Protein AF-A0A1Y3QJK4-F1 (afdb_monomer_lite)

Foldseek 3Di:
DPPQDQDDDPNDRDRPDDDDPVSVVLVVCCVVDVVSDDDPDDDCPPFQWDAWPVRDIDTAPDPVQSVVQVVQLVLVVPWDFQFDWTNDGFHIFGANYPVLVVVVVVCVVVVNCVDVDSRQWIWGFDRPDAGKIKTKHFPCCCVPGCVRVNLSVLCVLLVNPSVVSVVVVVVVVVDDQDWDWDDHNNWIWIWHDDPRMIMIMTGDD

Radius of gyration: 21.04 Å; chains: 1; bounding box: 53×36×61 Å

Secondary structure (DSSP, 8-state):
--TT----BTTB---SSPPPHHHHHHHHHHHH-GGGSPPP----TT--EEE-TT--EEE-S-HHHHHHHHHHHHHHHHS--SSEEEE-SSEEEEESSHHHHHHHHHHHHTT--SSS-TTSEEEEE-SSSSSEEEEEE-HHHHHTTSHHHHHHHHHHHHTS-HHHHHHHHHHHHHS-SS-EEEEETTEEEEEEEETTEEEEEEE--

Sequence (205 aa):
MLAGLMQGWNDRFYPKRYVTRAEAVTMVLRLRDPSLRTPFVPDLTGVCHTVSTLGEIEIFDDLEKCRIAKEIIDLARKTPVTGFVEYGNTGVSIYMDQQEFEKTKRDTKMGIFDSPHKAGFGLSVNPYQDPQILLIYTNEAAETYAKEFYLASLDYLSGGRGDDMLREIQQAESGWDGDVTFTVNGRQFTFRKVEDDRVIFYEYH

Structure (mmCIF, N/CA/C/O backbone):
data_AF-A0A1Y3QJK4-F1
#
_entry.id   AF-A0A1Y3QJK4-F1
#
loop_
_atom_site.group_PDB
_atom_site.id
_atom_site.type_symbol
_atom_site.label_atom_id
_atom_site.label_alt_id
_atom_site.label_comp_id
_atom_site.label_asym_id
_atom_site.label_entity_id
_atom_site.label_seq_id
_atom_site.pdbx_PDB_ins_code
_atom_site.Cartn_x
_atom_site.Cartn_y
_atom_site.Cartn_z
_atom_site.occupancy
_atom_site.B_iso_or_equiv
_atom_site.auth_seq_id
_atom_site.auth_comp_id
_atom_site.auth_asym_id
_atom_site.auth_atom_id
_atom_site.pdbx_PDB_model_num
ATOM 1 N N . MET A 1 1 ? 20.872 -9.722 -29.323 1.00 36.38 1 MET A N 1
ATOM 2 C CA . MET A 1 1 ? 21.953 -9.119 -28.507 1.00 36.38 1 MET A CA 1
ATOM 3 C C . MET A 1 1 ? 21.664 -7.623 -28.397 1.00 36.38 1 MET A C 1
ATOM 5 O O . MET A 1 1 ? 21.685 -6.951 -29.420 1.00 36.38 1 MET A O 1
ATOM 9 N N . LEU A 1 2 ? 21.296 -7.114 -27.215 1.00 34.16 2 LEU A N 1
ATOM 10 C CA . LEU A 1 2 ? 21.027 -5.683 -26.991 1.00 34.16 2 LEU A CA 1
ATOM 11 C C . LEU A 1 2 ? 22.349 -4.897 -27.060 1.00 34.16 2 LEU A C 1
ATOM 13 O O . LEU A 1 2 ? 23.078 -4.790 -26.078 1.00 34.16 2 LEU A O 1
ATOM 17 N N . ALA A 1 3 ? 22.692 -4.388 -28.243 1.00 41.97 3 ALA A N 1
ATOM 18 C CA . ALA A 1 3 ? 23.821 -3.482 -28.420 1.00 41.97 3 ALA A CA 1
ATOM 19 C C . ALA A 1 3 ? 23.465 -2.111 -27.813 1.00 41.97 3 ALA A C 1
ATOM 21 O O . ALA A 1 3 ? 22.511 -1.472 -28.254 1.00 41.97 3 ALA A O 1
ATOM 22 N N . GLY A 1 4 ? 24.199 -1.676 -26.784 1.00 43.25 4 GLY A N 1
ATOM 23 C CA . GLY A 1 4 ? 24.017 -0.356 -26.159 1.00 43.25 4 GLY A CA 1
ATOM 24 C C . GLY A 1 4 ? 23.958 -0.342 -24.630 1.00 43.25 4 GLY A C 1
ATOM 25 O O . GLY A 1 4 ? 23.992 0.736 -24.045 1.00 43.25 4 GLY A O 1
ATOM 26 N N . LEU A 1 5 ? 23.915 -1.500 -23.966 1.00 49.78 5 LEU A N 1
ATOM 27 C CA . LEU A 1 5 ? 24.114 -1.562 -22.517 1.00 49.78 5 LEU A CA 1
ATOM 28 C C . LEU A 1 5 ? 25.609 -1.397 -22.211 1.00 49.78 5 LEU A C 1
ATOM 30 O O . LEU A 1 5 ? 26.422 -2.250 -22.576 1.00 49.78 5 LEU A O 1
ATOM 34 N N . MET A 1 6 ? 25.981 -0.292 -21.557 1.00 55.34 6 MET A N 1
ATOM 35 C CA . MET A 1 6 ? 27.278 -0.193 -20.888 1.00 55.34 6 MET A CA 1
ATOM 36 C C . MET A 1 6 ? 27.268 -1.209 -19.748 1.00 55.34 6 MET A C 1
ATOM 38 O O . MET A 1 6 ? 26.620 -1.010 -18.727 1.00 55.34 6 MET A O 1
ATOM 42 N N . GLN A 1 7 ? 27.923 -2.342 -19.961 1.00 50.31 7 GLN A N 1
ATOM 43 C CA . GLN A 1 7 ? 28.116 -3.349 -18.931 1.00 50.31 7 GLN A CA 1
ATOM 44 C C . GLN A 1 7 ? 29.474 -3.079 -18.287 1.00 50.31 7 GLN A C 1
ATOM 46 O O . GLN A 1 7 ? 30.448 -2.891 -19.015 1.00 50.31 7 GLN A O 1
ATOM 51 N N . GLY A 1 8 ? 29.539 -3.050 -16.955 1.00 52.69 8 GLY A N 1
ATOM 52 C CA . GLY A 1 8 ? 30.807 -2.884 -16.248 1.00 52.69 8 GLY A CA 1
ATOM 53 C C . GLY A 1 8 ? 31.844 -3.911 -16.715 1.00 52.69 8 GLY A C 1
ATOM 54 O O . GLY A 1 8 ? 31.521 -5.083 -16.930 1.00 52.69 8 GLY A O 1
ATOM 55 N N . TRP A 1 9 ? 33.081 -3.462 -16.903 1.00 55.62 9 TRP A N 1
ATOM 56 C CA . TRP A 1 9 ? 34.235 -4.314 -17.184 1.00 55.62 9 TRP A CA 1
ATOM 57 C C . TRP A 1 9 ? 35.384 -3.868 -16.280 1.00 55.62 9 TRP A C 1
ATOM 59 O O . TRP A 1 9 ? 35.641 -2.671 -16.172 1.00 55.62 9 TRP A O 1
ATOM 69 N N . ASN A 1 10 ? 36.068 -4.809 -15.622 1.00 56.00 10 ASN A N 1
ATOM 70 C CA . ASN A 1 10 ? 37.145 -4.528 -14.659 1.00 56.00 10 ASN A CA 1
ATOM 71 C C . ASN A 1 10 ? 36.783 -3.413 -13.652 1.00 56.00 10 ASN A C 1
ATOM 73 O O . ASN A 1 10 ? 37.517 -2.431 -13.531 1.00 56.00 10 ASN A O 1
ATOM 77 N N . ASP A 1 11 ? 35.614 -3.520 -13.012 1.00 61.91 11 ASP A N 1
ATOM 78 C CA . ASP A 1 11 ? 35.099 -2.566 -12.011 1.00 61.91 11 ASP A CA 1
ATOM 79 C C . ASP A 1 11 ? 34.942 -1.112 -12.496 1.00 61.91 11 ASP A C 1
ATOM 81 O O . ASP A 1 11 ? 34.833 -0.177 -11.702 1.00 61.91 11 ASP A O 1
ATOM 85 N N . ARG A 1 12 ? 34.911 -0.891 -13.817 1.00 62.59 12 ARG A N 1
ATOM 86 C CA . ARG A 1 12 ? 34.725 0.429 -14.431 1.00 62.59 12 ARG A CA 1
ATOM 87 C C . ARG A 1 12 ? 33.525 0.421 -15.370 1.00 62.59 12 ARG A C 1
ATOM 89 O O . ARG A 1 12 ? 33.310 -0.518 -16.137 1.00 62.59 12 ARG A O 1
ATOM 96 N N . PHE A 1 13 ? 32.750 1.502 -15.340 1.00 64.44 13 PHE A N 1
ATOM 97 C CA . PHE A 1 13 ? 31.625 1.707 -16.250 1.00 64.44 13 PHE A CA 1
ATOM 98 C C . PHE A 1 13 ? 32.140 2.193 -17.610 1.00 64.44 13 PHE A C 1
ATOM 100 O O . PHE A 1 13 ? 32.270 3.391 -17.855 1.00 64.44 13 PHE A O 1
ATOM 107 N N . TYR A 1 14 ? 32.501 1.250 -18.481 1.00 66.75 14 TYR A N 1
ATOM 108 C CA . TYR A 1 14 ? 32.958 1.540 -19.835 1.00 66.75 14 TYR A CA 1
ATOM 109 C C . TYR A 1 14 ? 32.458 0.479 -20.828 1.00 66.75 14 TYR A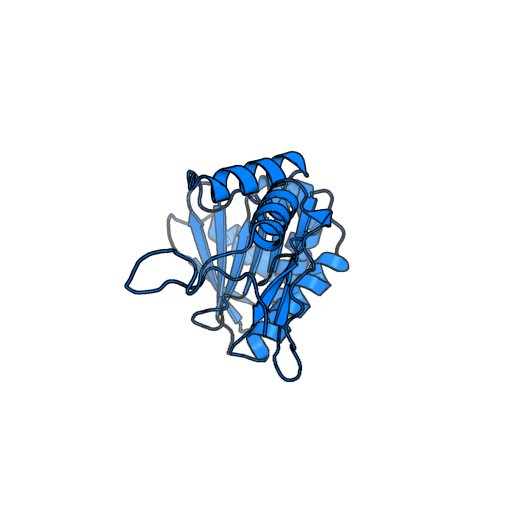 C 1
ATOM 111 O O . TYR A 1 14 ? 32.228 -0.670 -20.451 1.00 66.75 14 TYR A O 1
ATOM 119 N N . PRO A 1 15 ? 32.260 0.831 -22.108 1.00 64.25 15 PRO A N 1
ATOM 120 C CA . PRO A 1 15 ? 31.766 -0.112 -23.102 1.00 64.25 15 PRO A CA 1
ATOM 121 C C . PRO A 1 15 ? 32.826 -1.174 -23.439 1.00 64.25 15 PRO A C 1
ATOM 123 O O . PRO A 1 15 ? 33.967 -0.848 -23.756 1.00 64.25 15 PRO A O 1
ATOM 126 N N . LYS A 1 16 ? 32.430 -2.456 -23.462 1.00 67.94 16 LYS A N 1
ATOM 127 C CA . LYS A 1 16 ? 33.311 -3.604 -23.784 1.00 67.94 16 LYS A CA 1
ATOM 128 C C . LYS A 1 16 ? 34.006 -3.519 -25.156 1.00 67.94 16 LYS A C 1
ATOM 130 O O . LYS A 1 16 ? 34.958 -4.250 -25.404 1.00 67.94 16 LYS A O 1
ATOM 135 N N . ARG A 1 17 ? 33.527 -2.655 -26.055 1.00 77.81 17 ARG A N 1
ATOM 136 C CA . ARG A 1 17 ? 34.134 -2.351 -27.358 1.00 77.81 17 ARG A CA 1
ATOM 137 C C . ARG A 1 17 ? 34.032 -0.862 -27.660 1.00 77.81 17 ARG A C 1
ATOM 139 O O . ARG A 1 17 ? 33.196 -0.169 -27.081 1.00 77.81 17 ARG A O 1
ATOM 146 N N . TYR A 1 18 ? 34.817 -0.395 -28.629 1.00 80.31 18 TYR A N 1
ATOM 147 C CA . TYR A 1 18 ? 34.638 0.944 -29.182 1.00 80.31 18 TYR A CA 1
ATOM 148 C C . TYR A 1 18 ? 33.194 1.144 -29.663 1.00 80.31 18 TYR A C 1
ATOM 150 O O . TYR A 1 18 ? 32.611 0.294 -30.347 1.00 80.31 18 TYR A O 1
ATOM 158 N N . VAL A 1 19 ? 32.627 2.279 -29.265 1.00 79.12 19 VAL A N 1
ATOM 159 C CA . VAL A 1 19 ? 31.287 2.723 -29.647 1.00 79.12 19 VAL A CA 1
ATOM 160 C C . VAL A 1 19 ? 31.414 3.519 -30.940 1.00 79.12 19 VAL A C 1
ATOM 162 O O . VAL A 1 19 ? 32.264 4.404 -31.056 1.00 79.12 19 VAL A O 1
ATOM 165 N N . THR A 1 20 ? 30.592 3.204 -31.934 1.00 84.94 20 THR A N 1
ATOM 166 C CA . THR A 1 20 ? 30.559 3.965 -33.188 1.00 84.94 20 THR A CA 1
ATOM 167 C C . THR A 1 20 ? 29.939 5.349 -32.968 1.00 84.94 20 THR A C 1
ATOM 169 O O . THR A 1 20 ? 29.170 5.563 -32.030 1.00 84.94 20 THR A O 1
ATOM 172 N N . ARG A 1 21 ? 30.209 6.306 -33.868 1.00 83.56 21 ARG A N 1
ATOM 173 C CA . ARG A 1 21 ? 29.572 7.637 -33.817 1.00 83.56 21 ARG A CA 1
ATOM 174 C C . ARG A 1 21 ? 28.041 7.542 -33.800 1.00 83.56 21 ARG A C 1
ATOM 176 O O . ARG A 1 21 ? 27.402 8.270 -33.052 1.00 83.56 21 ARG A O 1
ATOM 183 N N . ALA A 1 22 ? 27.465 6.626 -34.582 1.00 82.81 22 ALA A N 1
ATOM 184 C CA . ALA A 1 22 ? 26.020 6.411 -34.637 1.00 82.81 22 ALA A CA 1
ATOM 185 C C . ALA A 1 22 ? 25.457 5.883 -33.307 1.00 82.81 22 ALA A C 1
ATOM 187 O O . ALA A 1 22 ? 24.431 6.371 -32.834 1.00 82.81 22 ALA A O 1
ATOM 188 N N . GLU A 1 23 ? 26.146 4.935 -32.666 1.00 79.25 23 GLU A N 1
ATOM 189 C CA . GLU A 1 23 ? 25.753 4.413 -31.352 1.00 79.25 23 GLU A CA 1
ATOM 190 C C . GLU A 1 23 ? 25.850 5.494 -30.267 1.00 79.25 23 GLU A C 1
ATOM 192 O O . GLU A 1 23 ? 24.910 5.661 -29.493 1.00 79.25 23 GLU A O 1
ATOM 197 N N . ALA A 1 24 ? 26.924 6.291 -30.257 1.00 81.19 24 ALA A N 1
ATOM 198 C CA . ALA A 1 24 ? 27.091 7.392 -29.308 1.00 81.19 24 ALA A CA 1
ATOM 199 C C . ALA A 1 24 ? 26.003 8.469 -29.473 1.00 81.19 24 ALA A C 1
ATOM 201 O O . ALA A 1 24 ? 25.386 8.876 -28.489 1.00 81.19 24 ALA A O 1
ATOM 202 N N . VAL A 1 25 ? 25.711 8.886 -30.713 1.00 84.06 25 VAL A N 1
ATOM 203 C CA . VAL A 1 25 ? 24.616 9.827 -31.009 1.00 84.06 25 VAL A CA 1
ATOM 204 C C . VAL A 1 25 ? 23.274 9.249 -30.566 1.00 84.06 25 VAL A C 1
ATOM 206 O O . VAL A 1 25 ? 22.498 9.950 -29.927 1.00 84.06 25 VAL A O 1
ATOM 209 N N . THR A 1 26 ? 23.018 7.964 -30.821 1.00 80.81 26 THR A N 1
ATOM 210 C CA . THR A 1 26 ? 21.786 7.292 -30.376 1.00 80.81 26 THR A CA 1
ATOM 211 C C . THR A 1 26 ? 21.659 7.290 -28.851 1.00 80.81 26 THR A C 1
ATOM 213 O O . THR A 1 26 ? 20.574 7.546 -28.330 1.00 80.81 26 THR A O 1
ATOM 216 N N . MET A 1 27 ? 22.752 7.056 -28.116 1.00 77.81 27 MET A N 1
ATOM 217 C CA . MET A 1 27 ? 22.757 7.128 -26.649 1.00 77.81 27 MET A CA 1
ATOM 218 C C . MET A 1 27 ? 22.469 8.550 -26.150 1.00 77.81 27 MET A C 1
ATOM 220 O O . MET A 1 27 ? 21.621 8.717 -25.278 1.00 77.81 27 MET A O 1
ATOM 224 N N . VAL A 1 28 ? 23.094 9.578 -26.736 1.00 82.00 28 VAL A N 1
ATOM 225 C CA . VAL A 1 28 ? 22.835 10.991 -26.391 1.00 82.00 28 VAL A CA 1
ATOM 226 C C . VAL A 1 28 ? 21.389 11.385 -26.696 1.00 82.00 28 VAL A C 1
ATOM 228 O O . VAL A 1 28 ? 20.737 12.020 -25.869 1.00 82.00 28 VAL A O 1
ATOM 231 N N . LEU A 1 29 ? 20.864 10.978 -27.854 1.00 81.62 29 LEU A N 1
ATOM 232 C CA . LEU A 1 29 ? 19.477 11.234 -28.236 1.00 81.62 29 LEU A CA 1
ATOM 233 C C . LEU A 1 29 ? 18.501 10.567 -27.265 1.00 81.62 29 LEU A C 1
ATOM 235 O O . LEU A 1 29 ? 17.577 11.230 -26.814 1.00 81.62 29 LEU A O 1
ATOM 239 N N . ARG A 1 30 ? 18.744 9.312 -26.868 1.00 78.50 30 ARG A N 1
ATOM 240 C CA . ARG A 1 30 ? 17.937 8.608 -25.854 1.00 78.50 30 ARG A CA 1
ATOM 241 C C . ARG A 1 30 ? 18.049 9.228 -24.462 1.00 78.50 30 ARG A C 1
ATOM 243 O O . ARG A 1 30 ? 17.085 9.197 -23.702 1.00 78.50 30 ARG A O 1
ATOM 250 N N . LEU A 1 31 ? 19.205 9.780 -24.093 1.00 77.00 31 LEU A N 1
ATOM 251 C CA . LEU A 1 31 ? 19.361 10.498 -22.826 1.00 77.00 31 LEU A CA 1
ATOM 252 C C . LEU A 1 31 ? 18.547 11.796 -22.824 1.00 77.00 31 LEU A C 1
ATOM 254 O O . LEU A 1 31 ? 17.837 12.049 -21.854 1.00 77.00 31 LEU A O 1
ATOM 258 N N . ARG A 1 32 ? 18.608 12.564 -23.918 1.00 81.06 32 ARG A N 1
ATOM 259 C CA . ARG A 1 32 ? 17.905 13.845 -24.078 1.00 81.06 32 ARG A CA 1
ATOM 260 C C . ARG A 1 32 ? 16.397 13.686 -24.265 1.00 81.06 32 ARG A C 1
ATOM 262 O O . ARG A 1 32 ? 15.641 14.500 -23.753 1.00 81.06 32 ARG A O 1
ATOM 269 N N . ASP A 1 33 ? 15.981 12.676 -25.019 1.00 79.25 33 ASP A N 1
ATOM 270 C CA . ASP A 1 33 ? 14.593 12.438 -25.396 1.00 79.25 33 ASP A CA 1
ATOM 271 C C . ASP A 1 33 ? 14.148 11.042 -24.925 1.00 79.25 33 ASP A C 1
ATOM 273 O O . ASP A 1 33 ? 14.474 10.028 -25.557 1.00 79.25 33 ASP A O 1
ATOM 277 N N . PRO A 1 34 ? 13.408 10.969 -23.803 1.00 74.56 34 PRO A N 1
ATOM 278 C CA . PRO A 1 34 ? 12.880 9.715 -23.284 1.00 74.56 34 PRO A CA 1
ATOM 279 C C . PRO A 1 34 ? 11.982 8.958 -24.268 1.00 74.56 34 PRO A C 1
ATOM 281 O O . PRO A 1 34 ? 11.931 7.734 -24.184 1.00 74.56 34 PRO A O 1
ATOM 284 N N . SER A 1 35 ? 11.328 9.638 -25.221 1.00 78.31 35 SER A N 1
ATOM 285 C CA . SER A 1 35 ? 10.436 8.990 -26.198 1.00 78.31 35 SER A CA 1
ATOM 286 C C . SER A 1 35 ? 11.185 8.096 -27.197 1.00 78.31 35 SER A C 1
ATOM 288 O O . SER A 1 35 ? 10.613 7.162 -27.753 1.00 78.31 35 SER A O 1
ATOM 290 N N . LEU A 1 36 ? 12.491 8.329 -27.381 1.00 78.19 36 LEU A N 1
ATOM 291 C CA . LEU A 1 36 ? 13.362 7.529 -28.250 1.00 78.19 36 LEU A CA 1
ATOM 292 C C . LEU A 1 36 ? 13.909 6.267 -27.562 1.00 78.19 36 LEU A C 1
ATOM 294 O O . LEU A 1 36 ? 14.646 5.479 -28.174 1.00 78.19 36 LEU A O 1
ATOM 298 N N . ARG A 1 37 ? 13.604 6.075 -26.275 1.00 78.12 37 ARG 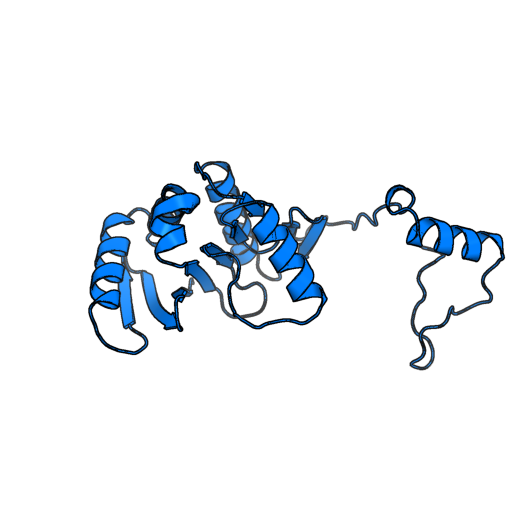A N 1
ATOM 299 C CA . ARG A 1 37 ? 13.951 4.860 -25.537 1.00 78.12 37 ARG A CA 1
ATOM 300 C C . ARG A 1 37 ? 12.915 3.800 -25.889 1.00 78.12 37 ARG A C 1
ATOM 302 O O . ARG A 1 37 ? 11.766 3.901 -25.485 1.00 78.12 37 ARG A O 1
ATOM 309 N N . THR A 1 38 ? 13.315 2.769 -26.629 1.00 68.94 38 THR A N 1
ATOM 310 C CA . THR A 1 38 ? 12.488 1.563 -26.739 1.00 68.94 38 THR A CA 1
ATOM 311 C C . THR A 1 38 ? 12.424 0.934 -25.346 1.00 68.94 38 THR A C 1
ATOM 313 O O . THR A 1 38 ? 13.491 0.591 -24.823 1.00 68.94 38 THR A O 1
ATOM 316 N N . PRO A 1 39 ? 11.240 0.807 -24.723 1.00 68.12 39 PRO A N 1
ATOM 317 C CA . PRO A 1 39 ? 11.127 0.159 -23.426 1.00 68.12 39 PRO A CA 1
ATOM 318 C C . PRO A 1 39 ? 11.656 -1.267 -23.549 1.00 68.12 39 PRO A C 1
ATOM 320 O O . PRO A 1 39 ? 11.316 -1.983 -24.494 1.00 68.12 39 PRO A O 1
ATOM 323 N N . PHE A 1 40 ? 12.516 -1.679 -22.623 1.00 71.38 40 PHE A N 1
ATOM 324 C CA . PHE A 1 40 ? 12.798 -3.097 -22.476 1.00 71.38 40 PHE A CA 1
ATOM 325 C C . PHE A 1 40 ? 11.524 -3.752 -21.942 1.00 71.38 40 PHE A C 1
ATOM 327 O O . PHE A 1 40 ? 11.057 -3.385 -20.869 1.00 71.38 40 PHE A O 1
ATOM 334 N N . VAL A 1 41 ? 10.955 -4.679 -22.709 1.00 76.69 41 VAL A N 1
ATOM 335 C CA . VAL A 1 41 ? 9.807 -5.481 -22.282 1.00 76.69 41 VAL A CA 1
ATOM 336 C C . VAL A 1 41 ? 10.359 -6.854 -21.906 1.00 76.69 41 VAL A C 1
ATOM 338 O O . VAL A 1 41 ? 10.685 -7.626 -22.813 1.00 76.69 41 VAL A O 1
ATOM 341 N N . PRO A 1 42 ? 10.575 -7.143 -20.611 1.00 81.25 42 PRO A N 1
ATOM 342 C CA . PRO A 1 42 ? 10.989 -8.475 -20.197 1.00 81.25 42 PRO A CA 1
ATOM 343 C C . PRO A 1 42 ? 9.909 -9.500 -20.555 1.00 81.25 42 PRO A C 1
ATOM 345 O O . PRO A 1 42 ? 8.718 -9.191 -20.551 1.00 81.25 42 PRO A O 1
ATOM 348 N N . ASP A 1 43 ? 10.327 -10.731 -20.839 1.00 85.56 43 ASP A N 1
ATOM 349 C CA . ASP A 1 43 ? 9.404 -11.861 -20.849 1.00 85.56 43 ASP A CA 1
ATOM 350 C C . ASP A 1 43 ? 9.068 -12.216 -19.397 1.00 85.56 43 ASP A C 1
ATOM 352 O O . ASP A 1 43 ? 9.945 -12.614 -18.631 1.00 85.56 43 ASP A O 1
ATOM 356 N N . LEU A 1 44 ? 7.809 -12.008 -19.017 1.00 87.88 44 LEU A N 1
ATOM 357 C CA . LEU A 1 44 ? 7.291 -12.264 -17.670 1.00 87.88 44 LEU A CA 1
ATOM 358 C C . LEU A 1 44 ? 6.439 -13.540 -17.619 1.00 87.88 44 LEU A C 1
ATOM 360 O O . LEU A 1 44 ? 5.665 -13.751 -16.682 1.00 87.88 44 LEU A O 1
ATOM 364 N N . THR A 1 45 ? 6.545 -14.394 -18.637 1.00 88.38 45 THR A N 1
ATOM 365 C CA . THR A 1 45 ? 5.822 -15.663 -18.682 1.00 88.38 45 THR A CA 1
ATOM 366 C C . THR A 1 45 ? 6.259 -16.561 -17.524 1.00 88.38 45 THR A C 1
ATOM 368 O O . THR A 1 45 ? 7.442 -16.831 -17.340 1.00 88.38 45 THR A O 1
ATOM 371 N N . GLY A 1 46 ? 5.293 -17.048 -16.743 1.00 86.12 46 GLY A N 1
ATOM 372 C CA . GLY A 1 46 ? 5.546 -17.979 -15.638 1.00 86.12 46 GLY A CA 1
ATOM 373 C C . GLY A 1 46 ? 6.029 -17.339 -14.333 1.00 86.12 46 GLY A C 1
ATOM 374 O O . GLY A 1 46 ? 6.254 -18.073 -13.375 1.00 86.12 46 GLY A O 1
ATOM 375 N N . VAL A 1 47 ? 6.145 -16.008 -14.260 1.00 90.75 47 VAL A N 1
ATOM 376 C CA . VAL A 1 47 ? 6.467 -15.292 -13.015 1.00 90.75 47 VAL A CA 1
ATOM 377 C C . VAL A 1 47 ? 5.300 -14.428 -12.549 1.00 90.75 47 VAL A C 1
ATOM 379 O O . VAL A 1 47 ? 4.630 -13.762 -13.346 1.00 90.75 47 VAL A O 1
ATOM 382 N N . CYS A 1 48 ? 5.051 -14.420 -11.238 1.00 92.75 48 CYS A N 1
ATOM 383 C CA . CYS A 1 48 ? 4.055 -13.529 -10.663 1.00 92.75 48 CYS A CA 1
ATOM 384 C C . CYS A 1 48 ? 4.671 -12.152 -10.432 1.00 92.75 48 CYS A C 1
ATOM 386 O O . CYS A 1 48 ? 5.702 -12.023 -9.775 1.00 92.75 48 CYS A O 1
ATOM 388 N N . HIS A 1 49 ? 4.043 -11.134 -11.009 1.00 93.62 49 HIS A N 1
ATOM 389 C CA . HIS A 1 49 ? 4.545 -9.772 -10.977 1.00 93.62 49 HIS A CA 1
ATOM 390 C C . HIS A 1 49 ? 3.414 -8.749 -10.877 1.00 93.62 49 HIS A C 1
ATOM 392 O O . HIS A 1 49 ? 2.245 -9.043 -11.175 1.00 93.62 49 HIS A O 1
ATOM 398 N N . THR A 1 50 ? 3.802 -7.536 -10.510 1.00 94.06 50 THR A N 1
ATOM 399 C CA . THR A 1 50 ? 3.007 -6.306 -10.580 1.00 94.06 50 THR A CA 1
ATOM 400 C C . THR A 1 50 ? 3.795 -5.243 -11.345 1.00 94.06 50 THR A C 1
ATOM 402 O O . THR A 1 50 ? 4.999 -5.387 -11.580 1.00 94.06 50 THR A O 1
ATOM 405 N N . VAL A 1 51 ? 3.096 -4.198 -11.791 1.00 90.88 51 VAL A N 1
ATOM 406 C CA . VAL A 1 51 ? 3.696 -3.070 -12.507 1.00 90.88 51 VAL A CA 1
ATOM 407 C C . VAL A 1 51 ? 3.194 -1.775 -11.884 1.00 90.88 51 VAL A C 1
ATOM 409 O O . VAL A 1 51 ? 1.977 -1.565 -11.846 1.00 90.88 51 VAL A O 1
ATOM 412 N N . SER A 1 52 ? 4.104 -0.921 -11.410 1.00 90.31 52 SER A N 1
ATOM 413 C CA . SER A 1 52 ? 3.731 0.379 -10.845 1.00 90.31 52 SER A CA 1
ATOM 414 C C . SER A 1 52 ? 3.247 1.359 -11.913 1.00 90.31 52 SER A C 1
ATOM 416 O O . SER A 1 52 ? 3.442 1.187 -13.121 1.00 90.31 52 SER A O 1
ATOM 418 N N . THR A 1 53 ? 2.687 2.475 -11.456 1.00 83.44 53 THR A N 1
ATOM 4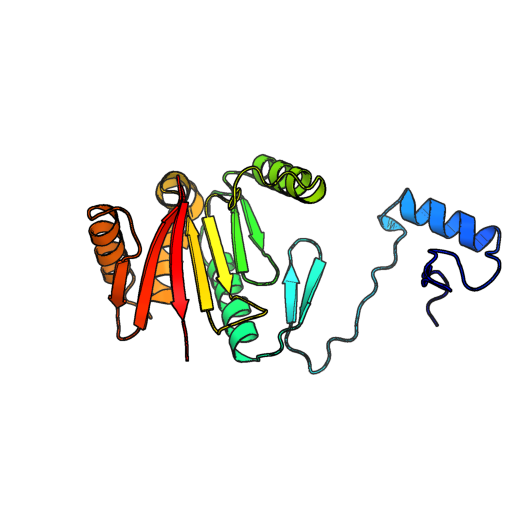19 C CA . THR A 1 53 ? 2.316 3.628 -12.292 1.00 83.44 53 THR A CA 1
ATOM 420 C C . THR A 1 53 ? 3.525 4.206 -13.041 1.00 83.44 53 THR A C 1
ATOM 422 O O . THR A 1 53 ? 3.377 4.815 -14.101 1.00 83.44 53 THR A O 1
ATOM 425 N N . LEU A 1 54 ? 4.736 3.997 -12.514 1.00 82.56 54 LEU A N 1
ATOM 426 C CA . LEU A 1 54 ? 5.991 4.434 -13.127 1.00 82.56 54 LEU A CA 1
ATOM 427 C C . LEU A 1 54 ? 6.562 3.418 -14.131 1.00 82.56 54 LEU A C 1
ATOM 429 O O . LEU A 1 54 ? 7.584 3.698 -14.759 1.00 82.56 54 LEU A O 1
ATOM 433 N N . GLY A 1 55 ? 5.902 2.269 -14.312 1.00 84.31 55 GLY A N 1
ATOM 434 C CA . GLY A 1 55 ? 6.356 1.191 -15.189 1.00 84.31 55 GLY A CA 1
ATOM 435 C C . GLY A 1 55 ? 7.481 0.346 -14.591 1.00 84.31 55 GLY A C 1
ATOM 436 O O . GLY A 1 55 ? 8.175 -0.354 -15.329 1.00 84.31 55 GLY A O 1
ATOM 437 N N . GLU A 1 56 ? 7.691 0.425 -13.277 1.00 86.94 56 GLU A N 1
ATOM 438 C CA . GLU A 1 56 ? 8.604 -0.466 -12.564 1.00 86.94 56 GLU A CA 1
ATOM 439 C C . GLU A 1 56 ? 7.942 -1.837 -12.431 1.00 86.94 56 GLU A C 1
ATOM 441 O O . GLU A 1 56 ? 6.721 -1.929 -12.353 1.00 86.94 56 GLU A O 1
ATOM 446 N N . ILE A 1 57 ? 8.739 -2.901 -12.461 1.00 90.38 57 ILE A N 1
ATOM 447 C CA . ILE A 1 57 ? 8.243 -4.278 -12.419 1.00 90.38 57 ILE A CA 1
ATOM 448 C C . ILE A 1 57 ? 8.790 -4.923 -11.155 1.00 90.38 57 ILE A C 1
ATOM 450 O O . ILE A 1 57 ? 10.006 -4.939 -10.960 1.00 90.38 57 ILE A O 1
ATOM 454 N N . GLU A 1 58 ? 7.899 -5.483 -10.345 1.00 92.88 58 GLU A N 1
ATOM 455 C CA . GLU A 1 58 ? 8.250 -6.285 -9.174 1.00 92.88 58 GLU A CA 1
ATOM 456 C C . GLU A 1 58 ? 7.947 -7.745 -9.451 1.00 92.88 58 GLU A C 1
ATOM 458 O O . GLU A 1 58 ? 6.844 -8.078 -9.884 1.00 92.88 58 GLU A O 1
ATOM 463 N N . ILE A 1 59 ? 8.929 -8.610 -9.214 1.00 92.31 59 ILE A N 1
ATOM 464 C CA . ILE A 1 59 ? 8.794 -10.054 -9.385 1.00 92.31 59 ILE A CA 1
ATOM 465 C C . ILE A 1 59 ? 8.801 -10.669 -7.993 1.00 92.31 59 ILE A C 1
ATOM 467 O O . ILE A 1 59 ? 9.785 -10.542 -7.270 1.00 92.31 59 ILE A O 1
ATOM 471 N N . PHE A 1 60 ? 7.719 -11.352 -7.640 1.00 92.31 60 PHE A N 1
ATOM 472 C CA . PHE A 1 60 ? 7.565 -11.953 -6.322 1.00 92.31 60 PHE A CA 1
ATOM 473 C C . PHE A 1 60 ? 8.161 -13.360 -6.294 1.00 92.31 60 PHE A C 1
ATOM 475 O O . PHE A 1 60 ? 7.999 -14.140 -7.237 1.00 92.31 60 PHE A O 1
ATOM 482 N N . ASP A 1 61 ? 8.821 -13.682 -5.185 1.00 90.56 61 ASP A N 1
ATOM 483 C CA . ASP A 1 61 ? 9.292 -15.029 -4.860 1.00 90.56 61 ASP A CA 1
ATOM 484 C C . ASP A 1 61 ? 8.156 -15.951 -4.383 1.00 90.56 61 ASP A C 1
ATOM 486 O O . ASP A 1 61 ? 8.242 -17.170 -4.525 1.00 90.56 61 ASP A O 1
ATOM 490 N N . ASP A 1 62 ? 7.078 -15.354 -3.875 1.00 91.69 62 ASP A N 1
ATOM 491 C CA . ASP A 1 62 ? 5.907 -16.020 -3.323 1.00 91.69 62 ASP A CA 1
ATOM 492 C C . ASP A 1 62 ? 4.627 -15.639 -4.096 1.00 91.69 62 ASP A C 1
ATOM 494 O O . ASP A 1 62 ? 4.315 -14.461 -4.321 1.00 91.69 62 ASP A O 1
ATOM 498 N N . LEU A 1 63 ? 3.856 -16.653 -4.504 1.00 92.12 63 LEU A N 1
ATOM 499 C CA . LEU A 1 63 ? 2.581 -16.466 -5.202 1.00 92.12 63 LEU A CA 1
ATOM 500 C C . LEU A 1 63 ? 1.531 -15.770 -4.330 1.00 92.12 63 LEU A C 1
ATOM 502 O O . LEU A 1 63 ? 0.724 -15.002 -4.855 1.00 92.12 63 LEU A O 1
ATOM 506 N N . GLU A 1 64 ? 1.552 -16.015 -3.025 1.00 93.38 64 GLU A N 1
ATOM 507 C CA . GLU A 1 64 ? 0.632 -15.435 -2.056 1.00 93.38 64 GLU A CA 1
ATOM 508 C C . GLU A 1 64 ? 0.912 -13.945 -1.850 1.00 93.38 64 GLU A C 1
ATOM 510 O O . GLU A 1 64 ? -0.013 -13.136 -1.944 1.00 93.38 64 GLU A O 1
ATOM 515 N N . LYS A 1 65 ? 2.190 -13.549 -1.716 1.00 94.44 65 LYS A N 1
ATOM 516 C CA . LYS A 1 65 ? 2.586 -12.125 -1.692 1.00 94.44 65 LYS A CA 1
ATOM 517 C C . LYS A 1 65 ? 2.074 -11.395 -2.932 1.00 94.44 65 LYS A C 1
ATOM 519 O O . LYS A 1 65 ? 1.479 -10.323 -2.836 1.00 94.44 65 LYS A O 1
ATOM 524 N N . CYS A 1 66 ? 2.265 -11.999 -4.104 1.00 95.06 66 CYS A N 1
ATOM 525 C CA . CYS A 1 66 ? 1.810 -11.432 -5.369 1.00 95.06 66 CYS A CA 1
ATOM 526 C C . CYS A 1 66 ? 0.279 -11.331 -5.455 1.00 95.06 66 CYS A C 1
ATOM 528 O O . CYS A 1 66 ? -0.250 -10.331 -5.951 1.00 95.06 66 CYS A O 1
ATOM 530 N N . ARG A 1 67 ? -0.443 -12.357 -4.980 1.00 95.50 67 ARG A N 1
ATOM 531 C CA . ARG A 1 67 ? -1.911 -12.357 -4.904 1.00 95.50 67 ARG A CA 1
ATOM 532 C C . ARG A 1 67 ? -2.397 -11.202 -4.029 1.00 95.50 67 ARG A C 1
ATOM 534 O O . ARG A 1 67 ? -3.205 -10.403 -4.492 1.00 95.50 67 ARG A O 1
ATOM 541 N N . ILE A 1 68 ? -1.842 -11.069 -2.827 1.00 96.56 68 ILE A N 1
ATOM 542 C CA . ILE A 1 68 ? -2.173 -10.003 -1.873 1.00 96.56 68 ILE A CA 1
ATOM 543 C C . ILE A 1 68 ? -1.856 -8.619 -2.453 1.00 96.56 68 ILE A C 1
ATOM 545 O O . ILE A 1 68 ? -2.697 -7.725 -2.380 1.00 96.56 68 ILE A O 1
ATOM 549 N N . ALA A 1 69 ? -0.692 -8.434 -3.088 1.00 96.56 69 ALA A N 1
ATOM 550 C CA . ALA A 1 69 ? -0.339 -7.167 -3.738 1.00 96.56 69 ALA A 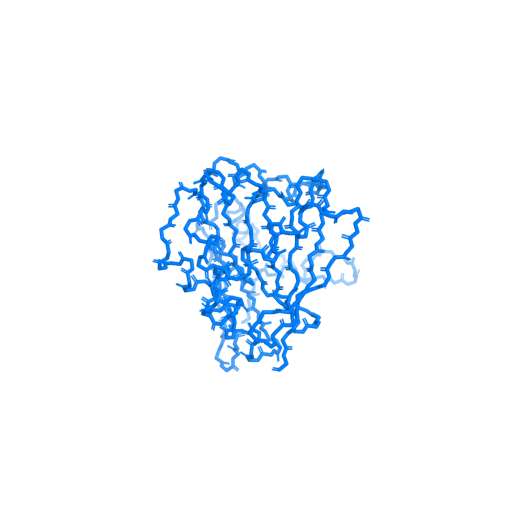CA 1
ATOM 551 C C . ALA A 1 69 ? -1.376 -6.762 -4.799 1.00 96.56 69 ALA A C 1
ATOM 553 O O . ALA A 1 69 ? -1.816 -5.612 -4.849 1.00 96.56 69 ALA A O 1
ATOM 554 N N . LYS A 1 70 ? -1.808 -7.720 -5.631 1.00 96.12 70 LYS A N 1
ATOM 555 C CA . LYS A 1 70 ? -2.846 -7.491 -6.646 1.00 96.12 70 LYS A CA 1
ATOM 556 C C . LYS A 1 70 ? -4.200 -7.173 -6.022 1.00 96.12 70 LYS A C 1
ATOM 558 O O . LYS A 1 70 ? -4.881 -6.282 -6.515 1.00 96.12 70 LYS A O 1
ATOM 563 N N . GLU A 1 71 ? -4.567 -7.847 -4.936 1.00 97.44 71 GLU A N 1
ATOM 564 C CA . GLU A 1 71 ? -5.811 -7.575 -4.210 1.00 97.44 71 GLU A CA 1
ATOM 565 C C . GLU A 1 71 ? -5.828 -6.178 -3.590 1.00 97.44 71 GLU A C 1
ATOM 567 O O . GLU A 1 71 ? -6.832 -5.484 -3.717 1.00 97.44 71 GLU A O 1
ATOM 572 N N . ILE A 1 72 ? -4.712 -5.724 -3.012 1.00 97.88 72 ILE A N 1
ATOM 573 C CA . ILE A 1 72 ? -4.559 -4.355 -2.494 1.00 97.88 72 ILE A CA 1
ATOM 574 C C . ILE A 1 72 ? -4.715 -3.321 -3.620 1.00 97.88 72 ILE A C 1
ATOM 576 O O . ILE A 1 72 ? -5.446 -2.339 -3.476 1.00 97.88 72 ILE A O 1
ATOM 580 N N . ILE A 1 73 ? -4.063 -3.546 -4.766 1.00 96.69 73 ILE A N 1
ATOM 581 C CA . ILE A 1 73 ? -4.171 -2.660 -5.935 1.00 96.69 73 ILE A CA 1
ATOM 582 C C . ILE A 1 73 ? -5.611 -2.629 -6.464 1.00 96.69 73 ILE A C 1
ATOM 584 O O . ILE A 1 73 ? -6.146 -1.559 -6.765 1.00 96.69 73 ILE A O 1
ATOM 588 N N . ASP A 1 74 ? -6.257 -3.788 -6.571 1.00 97.19 74 ASP A N 1
ATOM 589 C CA . ASP A 1 74 ? -7.638 -3.888 -7.037 1.00 97.19 74 ASP A CA 1
ATOM 590 C C . ASP A 1 74 ? -8.637 -3.290 -6.040 1.00 97.19 74 ASP A C 1
ATOM 592 O O . ASP A 1 74 ? -9.647 -2.729 -6.471 1.00 97.19 74 ASP A O 1
ATOM 596 N N . LEU A 1 75 ? -8.357 -3.365 -4.735 1.00 98.06 75 LEU A N 1
ATOM 597 C CA . LEU A 1 75 ? -9.117 -2.674 -3.695 1.00 98.06 75 LEU A CA 1
ATOM 598 C C . LEU A 1 75 ? -9.066 -1.162 -3.934 1.00 98.06 75 LEU A C 1
ATOM 600 O O . LEU A 1 75 ? -10.112 -0.532 -4.048 1.00 98.06 75 LEU A O 1
ATOM 604 N N . ALA A 1 76 ? -7.874 -0.589 -4.121 1.00 96.88 76 ALA A N 1
ATOM 605 C CA . ALA A 1 76 ? -7.724 0.848 -4.360 1.00 96.88 76 ALA A CA 1
ATOM 606 C C . ALA A 1 76 ? -8.415 1.321 -5.644 1.00 96.88 76 ALA A C 1
ATOM 608 O O . ALA A 1 76 ? -9.017 2.388 -5.662 1.00 96.88 76 ALA A O 1
ATOM 609 N N . ARG A 1 77 ? -8.390 0.516 -6.713 1.00 96.31 77 ARG A N 1
ATOM 610 C CA . ARG A 1 77 ? -9.084 0.847 -7.973 1.00 96.31 77 ARG A CA 1
ATOM 611 C C . ARG A 1 77 ? -10.605 0.893 -7.838 1.00 96.31 77 ARG A C 1
ATOM 613 O O . ARG A 1 77 ? -11.261 1.574 -8.623 1.00 96.31 77 ARG A O 1
ATOM 620 N N . LYS A 1 78 ? -11.166 0.114 -6.911 1.00 97.38 78 LYS A N 1
ATOM 621 C CA . LYS A 1 78 ? -12.616 0.011 -6.683 1.00 97.38 78 LYS A CA 1
ATOM 622 C C . LYS A 1 78 ? -13.108 0.986 -5.620 1.00 97.38 78 LYS A C 1
ATOM 624 O O . LYS A 1 78 ? -14.301 1.284 -5.596 1.00 97.38 78 LYS A O 1
ATOM 629 N N . THR A 1 79 ? -12.216 1.467 -4.763 1.00 97.25 79 THR A N 1
ATOM 630 C CA . THR A 1 79 ? -12.572 2.347 -3.658 1.00 97.25 79 THR A CA 1
ATOM 631 C C . THR A 1 79 ? -12.398 3.814 -4.050 1.00 97.25 79 THR A C 1
ATOM 633 O O . THR A 1 79 ? -11.339 4.196 -4.544 1.00 97.25 79 THR A O 1
ATOM 636 N N . PRO A 1 80 ? -13.415 4.666 -3.836 1.00 94.50 80 PRO A N 1
ATOM 637 C CA . PRO A 1 80 ? -13.284 6.098 -4.061 1.00 94.50 80 PRO A CA 1
ATOM 638 C C . PRO A 1 80 ? -12.181 6.713 -3.196 1.00 94.50 80 PRO A C 1
ATOM 640 O O . PRO A 1 80 ? -12.019 6.373 -2.030 1.00 94.50 80 PRO A O 1
ATOM 643 N N . VAL A 1 81 ? -11.454 7.665 -3.761 1.00 94.25 81 VAL A N 1
ATOM 644 C CA . VAL A 1 81 ? -10.389 8.426 -3.100 1.00 94.25 81 VAL A CA 1
ATOM 645 C C . VAL A 1 81 ? -10.410 9.840 -3.664 1.00 94.25 81 VAL A C 1
ATOM 647 O O . VAL A 1 81 ? -10.701 10.028 -4.847 1.00 94.25 81 VAL A O 1
ATOM 650 N N . THR A 1 82 ? -10.152 10.840 -2.827 1.00 95.69 82 THR A N 1
ATOM 651 C CA . THR A 1 82 ? -10.081 12.241 -3.277 1.00 95.69 82 THR A CA 1
ATOM 652 C C . THR A 1 82 ? -8.641 12.719 -3.433 1.00 95.69 82 THR A C 1
ATOM 654 O O . THR A 1 82 ? -8.407 13.672 -4.174 1.00 95.69 82 THR A O 1
ATOM 657 N N . GLY A 1 83 ? -7.690 12.039 -2.786 1.00 95.38 83 GLY A N 1
ATOM 658 C CA . GLY A 1 83 ? -6.259 12.251 -2.970 1.00 95.38 83 GLY A CA 1
ATOM 659 C C . GLY A 1 83 ? -5.717 11.691 -4.288 1.00 95.38 83 GLY A C 1
ATOM 660 O O . GLY A 1 83 ? -6.432 11.090 -5.096 1.00 95.38 83 GLY A O 1
ATOM 661 N N . PHE A 1 84 ? -4.416 11.870 -4.501 1.00 96.25 84 PHE A N 1
ATOM 662 C CA . PHE A 1 84 ? -3.704 11.299 -5.639 1.00 96.25 84 PHE A CA 1
ATOM 663 C C . PHE A 1 84 ? -3.212 9.885 -5.319 1.00 96.25 84 PHE A C 1
ATOM 665 O O . PHE A 1 84 ? -2.394 9.694 -4.422 1.00 96.25 84 PHE A O 1
ATOM 672 N N . VAL A 1 85 ? -3.676 8.898 -6.086 1.00 96.38 85 VAL A N 1
ATOM 673 C CA . VAL A 1 85 ? -3.278 7.495 -5.915 1.00 96.38 85 VAL A CA 1
ATOM 674 C C . VAL A 1 85 ? -2.047 7.173 -6.745 1.00 96.38 85 VAL A C 1
ATOM 676 O O . VAL A 1 85 ? -2.059 7.281 -7.973 1.00 96.38 85 VAL A O 1
ATOM 679 N N . GLU A 1 86 ? -1.018 6.686 -6.072 1.00 95.38 86 GLU A N 1
ATOM 680 C CA . GLU A 1 86 ? 0.112 6.002 -6.671 1.00 95.38 86 GLU A CA 1
ATOM 681 C C . GLU A 1 86 ? -0.086 4.492 -6.506 1.00 95.38 86 GLU A C 1
ATOM 683 O O . GLU A 1 86 ? -0.175 3.966 -5.395 1.00 95.38 86 GLU A O 1
ATOM 688 N N . TYR A 1 87 ? -0.210 3.794 -7.636 1.00 95.38 87 TYR A N 1
ATOM 689 C CA . TYR A 1 87 ? -0.184 2.335 -7.656 1.00 95.38 87 TYR A CA 1
ATOM 690 C C . TYR A 1 87 ? 1.269 1.900 -7.746 1.00 95.38 87 TYR A C 1
ATOM 692 O O . TYR A 1 87 ? 1.854 1.959 -8.833 1.00 95.38 87 TYR A O 1
ATOM 700 N N . GLY A 1 88 ? 1.824 1.504 -6.609 1.00 92.56 88 GLY A N 1
ATOM 701 C CA . GLY A 1 88 ? 3.176 0.999 -6.500 1.00 92.56 88 GLY A CA 1
ATOM 702 C C . GLY A 1 88 ? 3.274 -0.465 -6.913 1.00 92.56 88 GLY A C 1
ATOM 703 O O . GLY A 1 88 ? 2.314 -1.118 -7.323 1.00 92.56 88 GLY A O 1
ATOM 704 N N . ASN A 1 89 ? 4.480 -0.996 -6.781 1.00 92.62 89 ASN A N 1
ATOM 705 C CA . ASN A 1 89 ? 4.773 -2.394 -7.060 1.00 92.62 89 ASN A CA 1
ATOM 706 C C . ASN A 1 89 ? 4.170 -3.340 -6.012 1.00 92.62 89 ASN A C 1
ATOM 708 O O . ASN A 1 89 ? 3.613 -4.384 -6.337 1.00 92.62 89 ASN A O 1
ATOM 712 N N . THR A 1 90 ? 4.267 -2.987 -4.738 1.00 94.25 90 THR A N 1
ATOM 713 C CA . THR A 1 90 ? 3.890 -3.881 -3.637 1.00 94.25 90 THR A CA 1
ATOM 714 C C . THR A 1 90 ? 2.605 -3.456 -2.944 1.00 94.25 90 THR A C 1
ATOM 716 O O . THR A 1 90 ? 2.216 -4.041 -1.938 1.00 94.25 90 THR A O 1
ATOM 719 N N . GLY A 1 91 ? 1.931 -2.432 -3.456 1.00 96.00 91 GLY A N 1
ATOM 720 C CA . GLY A 1 91 ? 0.794 -1.836 -2.784 1.00 96.00 91 GLY A CA 1
ATOM 721 C C . GLY A 1 91 ? 0.402 -0.503 -3.386 1.00 96.00 91 GLY A C 1
ATOM 722 O O . GLY A 1 91 ? 0.601 -0.252 -4.574 1.00 96.00 91 GLY A O 1
ATOM 723 N N . VAL A 1 92 ? -0.177 0.342 -2.548 1.00 97.06 92 VAL A N 1
ATOM 724 C CA . VAL A 1 92 ? -0.751 1.625 -2.938 1.00 97.06 92 VAL A CA 1
ATOM 725 C C . VAL A 1 92 ? -0.337 2.684 -1.933 1.00 97.06 92 VAL A C 1
ATOM 727 O O . VAL A 1 92 ? -0.298 2.427 -0.730 1.00 97.06 92 VAL A O 1
ATOM 730 N N . SER A 1 93 ? -0.048 3.880 -2.428 1.00 96.00 93 SER A N 1
ATOM 731 C CA . SER A 1 93 ? 0.149 5.089 -1.630 1.00 96.00 93 SER A CA 1
ATOM 732 C C . SER A 1 93 ? -0.823 6.168 -2.101 1.00 96.00 93 SER A C 1
ATOM 734 O O . SER A 1 93 ? -1.033 6.327 -3.302 1.00 96.00 93 SER A O 1
ATOM 736 N N . ILE A 1 94 ? -1.451 6.895 -1.179 1.00 96.50 94 ILE A N 1
ATOM 737 C CA . ILE A 1 94 ? -2.409 7.960 -1.507 1.00 96.50 94 ILE A CA 1
ATOM 738 C C . ILE A 1 94 ? -1.917 9.251 -0.896 1.00 96.50 94 ILE A C 1
ATOM 740 O O . ILE A 1 94 ? -1.984 9.375 0.313 1.00 96.50 94 ILE A O 1
ATOM 744 N N . TYR A 1 95 ? -1.525 10.196 -1.741 1.00 95.31 95 TYR A N 1
ATOM 745 C CA . TYR A 1 95 ? -1.066 11.536 -1.382 1.00 95.31 95 TYR A CA 1
ATOM 746 C C . TYR A 1 95 ? -2.239 12.518 -1.335 1.00 95.31 95 TYR A C 1
ATOM 748 O O . TYR A 1 95 ? -3.274 12.277 -1.964 1.00 95.31 95 TYR A O 1
ATOM 756 N N . MET A 1 96 ? -2.063 13.665 -0.678 1.00 95.06 96 MET A N 1
ATOM 757 C CA . MET A 1 96 ? -3.048 14.750 -0.690 1.00 95.06 96 MET A CA 1
ATOM 758 C C . MET A 1 96 ? -3.354 15.191 -2.125 1.00 95.06 96 MET A C 1
ATOM 760 O O . MET A 1 96 ? -4.515 15.347 -2.502 1.00 95.06 96 MET A O 1
ATOM 764 N N . ASP A 1 97 ? -2.313 15.355 -2.944 1.00 95.25 97 ASP A N 1
ATOM 765 C CA . ASP A 1 97 ? -2.432 15.730 -4.348 1.00 95.25 97 ASP A CA 1
ATOM 766 C C . ASP A 1 97 ? -1.231 15.265 -5.198 1.00 95.25 97 ASP A C 1
ATOM 768 O O . ASP A 1 97 ? -0.253 14.680 -4.724 1.00 95.25 97 ASP A O 1
ATOM 772 N N . GLN A 1 98 ? -1.308 15.525 -6.507 1.00 95.00 98 GLN A N 1
ATOM 773 C CA . GLN A 1 98 ? -0.252 15.163 -7.454 1.00 95.00 98 GLN A CA 1
ATOM 774 C C . GLN A 1 98 ? 1.056 15.947 -7.226 1.00 95.00 98 GLN A C 1
ATOM 776 O O . GLN A 1 98 ? 2.139 15.456 -7.556 1.00 95.00 98 GLN A O 1
ATOM 781 N N . GLN A 1 99 ? 0.983 17.169 -6.690 1.00 94.12 99 GLN A N 1
ATOM 782 C CA . GLN A 1 99 ? 2.160 17.998 -6.436 1.00 94.12 99 GLN A CA 1
ATOM 783 C C . GLN A 1 99 ? 2.980 17.434 -5.271 1.00 94.12 99 GLN A C 1
ATOM 785 O O . GLN A 1 99 ? 4.211 17.385 -5.360 1.00 94.12 99 GLN A O 1
ATOM 790 N N . GLU A 1 100 ? 2.315 16.979 -4.210 1.00 92.44 100 GLU A N 1
ATOM 791 C CA . GLU A 1 100 ? 2.937 16.293 -3.082 1.00 92.44 100 GLU A CA 1
ATOM 792 C C . GLU A 1 100 ? 3.611 14.988 -3.519 1.00 92.44 100 GLU A C 1
ATOM 794 O O . GLU A 1 100 ? 4.770 14.746 -3.161 1.00 92.44 100 GLU A O 1
ATOM 799 N N . PHE A 1 101 ? 2.946 14.193 -4.365 1.00 92.62 101 PHE A N 1
ATOM 800 C CA . PHE A 1 101 ? 3.547 12.994 -4.950 1.00 92.62 101 PHE A CA 1
ATOM 801 C C . PHE A 1 101 ? 4.837 13.315 -5.721 1.00 92.62 101 PHE A C 1
ATOM 803 O O . PHE A 1 101 ? 5.890 12.721 -5.474 1.00 92.62 101 PHE A O 1
ATOM 810 N N . GLU A 1 102 ? 4.800 14.287 -6.638 1.00 91.38 102 GLU A N 1
ATOM 811 C CA . GLU A 1 102 ? 5.975 14.635 -7.446 1.00 91.38 102 GLU A CA 1
ATOM 812 C C . GLU A 1 102 ? 7.101 15.271 -6.611 1.00 91.38 102 GLU A C 1
ATOM 814 O O . GLU A 1 102 ? 8.284 15.072 -6.914 1.00 91.38 102 GLU A O 1
ATOM 819 N N . LYS A 1 103 ? 6.765 15.996 -5.535 1.00 90.25 103 LYS A N 1
ATOM 820 C CA . LYS A 1 103 ? 7.745 16.470 -4.545 1.00 90.25 103 LYS A CA 1
ATOM 821 C C . LYS A 1 103 ? 8.401 15.288 -3.832 1.00 90.25 103 LYS A C 1
ATOM 823 O O . LYS A 1 103 ? 9.624 15.186 -3.842 1.00 90.25 103 LYS A O 1
ATOM 828 N N . THR A 1 104 ? 7.605 14.368 -3.293 1.00 88.62 104 THR A N 1
ATOM 829 C CA . THR A 1 104 ? 8.085 13.156 -2.610 1.00 88.62 104 THR A CA 1
ATOM 830 C C . THR A 1 104 ? 9.020 12.351 -3.497 1.00 88.62 104 THR A C 1
ATOM 832 O O . THR A 1 104 ? 10.160 12.079 -3.129 1.00 88.62 104 THR A O 1
ATOM 835 N N . LYS A 1 105 ? 8.577 12.051 -4.717 1.00 87.19 105 LYS A N 1
ATOM 836 C CA . LYS A 1 105 ? 9.351 11.327 -5.725 1.00 87.19 105 LYS A CA 1
ATOM 837 C C . LYS A 1 105 ? 10.674 12.015 -6.054 1.00 87.19 105 LYS A C 1
ATOM 839 O O . LYS A 1 105 ? 11.681 11.339 -6.267 1.00 87.19 105 LYS A O 1
ATOM 844 N N . ARG A 1 106 ? 10.692 13.350 -6.127 1.00 87.06 106 ARG A N 1
ATOM 845 C CA . ARG A 1 106 ? 11.926 14.124 -6.324 1.00 87.06 106 ARG A CA 1
ATOM 846 C C . ARG A 1 106 ? 12.860 13.971 -5.131 1.00 87.06 106 ARG A C 1
ATOM 848 O O . ARG A 1 106 ? 14.029 13.663 -5.338 1.00 87.06 106 ARG A O 1
ATOM 855 N N . ASP A 1 107 ? 12.354 14.154 -3.920 1.00 86.31 107 ASP A N 1
ATOM 856 C CA . ASP A 1 107 ? 13.151 14.085 -2.698 1.00 86.31 107 ASP A CA 1
ATOM 857 C C . ASP A 1 107 ? 13.771 12.693 -2.506 1.00 86.31 107 ASP A C 1
ATOM 859 O O . ASP A 1 107 ? 14.974 12.587 -2.270 1.00 86.31 107 ASP A O 1
ATOM 863 N N . THR A 1 108 ? 12.994 11.623 -2.718 1.00 83.44 108 THR A N 1
ATOM 864 C CA . THR A 1 108 ? 13.484 10.235 -2.673 1.00 83.44 108 THR A CA 1
ATOM 865 C C . THR A 1 108 ? 14.617 10.009 -3.675 1.00 83.44 108 THR A C 1
ATOM 867 O O . THR A 1 108 ? 15.639 9.418 -3.335 1.00 83.44 108 THR A O 1
ATOM 870 N N . LYS A 1 109 ? 14.499 10.542 -4.900 1.00 81.81 109 LYS A N 1
ATOM 871 C CA . LYS A 1 109 ? 15.567 10.460 -5.916 1.00 81.81 109 LYS A CA 1
ATOM 872 C C . LYS A 1 109 ? 16.822 11.248 -5.547 1.00 81.81 109 LYS A C 1
ATOM 874 O O . LYS A 1 109 ? 17.897 10.934 -6.050 1.00 81.81 109 LYS A O 1
ATOM 879 N N . MET A 1 110 ? 16.686 12.259 -4.695 1.00 83.12 110 MET A N 1
ATOM 880 C CA . MET A 1 110 ? 17.797 13.051 -4.172 1.00 83.12 110 MET A CA 1
ATOM 881 C C . MET A 1 110 ? 18.393 12.461 -2.885 1.00 83.12 110 MET A C 1
ATOM 883 O O . MET A 1 110 ? 19.356 13.019 -2.365 1.00 83.12 110 MET A O 1
ATOM 887 N N . GLY A 1 111 ? 17.850 11.348 -2.375 1.00 84.44 111 GLY A N 1
ATOM 888 C CA . GLY A 1 111 ? 18.277 10.742 -1.113 1.00 84.44 111 GLY A CA 1
ATOM 889 C C . GLY A 1 111 ? 17.854 11.539 0.125 1.00 84.44 111 GLY A C 1
ATOM 890 O O . GLY A 1 111 ? 18.478 11.410 1.175 1.00 84.44 111 GLY A O 1
ATOM 891 N N . ILE A 1 112 ? 16.830 12.387 -0.001 1.00 82.44 112 ILE A N 1
ATOM 892 C CA . ILE A 1 112 ? 16.289 13.192 1.096 1.00 82.44 112 ILE A CA 1
ATOM 893 C C . ILE A 1 112 ? 15.170 12.387 1.765 1.00 82.44 112 ILE A C 1
ATOM 895 O O . ILE A 1 112 ? 14.023 12.378 1.305 1.00 82.44 112 ILE A O 1
ATOM 899 N N . PHE A 1 113 ? 15.526 11.710 2.855 1.00 73.19 113 PHE A N 1
ATOM 900 C CA . PHE A 1 113 ? 14.650 10.826 3.630 1.00 73.19 113 PHE A CA 1
ATOM 901 C C . PHE A 1 113 ? 14.211 11.462 4.957 1.00 73.19 113 PHE A C 1
ATOM 903 O O . PHE A 1 113 ? 14.156 10.787 5.977 1.00 73.19 113 PHE A O 1
ATOM 910 N N . ASP A 1 114 ? 13.910 12.764 4.950 1.00 62.69 114 ASP A N 1
ATOM 911 C CA . ASP A 1 114 ? 13.588 13.536 6.165 1.00 62.69 114 ASP A CA 1
ATOM 912 C C . ASP A 1 114 ? 12.321 13.054 6.908 1.00 62.69 114 ASP A C 1
ATOM 914 O O . ASP A 1 114 ? 12.062 13.508 8.015 1.00 62.69 114 ASP A O 1
ATOM 918 N N . SER A 1 115 ? 11.534 12.142 6.324 1.00 55.75 115 SER A N 1
ATOM 919 C CA . SER A 1 115 ? 10.442 11.432 6.998 1.00 55.75 115 SER A CA 1
ATOM 920 C C . SER A 1 115 ? 10.218 10.059 6.341 1.00 55.75 115 SER A C 1
ATOM 922 O O . SER A 1 115 ? 10.319 9.959 5.108 1.00 55.75 115 SER A O 1
ATOM 924 N N . PRO A 1 116 ? 9.932 9.004 7.131 1.00 55.03 116 PRO A N 1
ATOM 925 C CA . PRO A 1 116 ? 9.737 7.646 6.632 1.00 55.03 116 PRO A CA 1
ATOM 926 C C . PRO A 1 116 ? 8.503 7.485 5.728 1.00 55.03 116 PRO A C 1
ATOM 928 O O . PRO A 1 116 ? 8.530 6.602 4.872 1.00 55.03 116 PRO A O 1
ATOM 931 N N . HIS A 1 117 ? 7.472 8.337 5.830 1.00 60.81 117 HIS A N 1
ATOM 932 C CA . HIS A 1 117 ? 6.276 8.250 4.982 1.00 60.81 117 HIS A CA 1
ATOM 933 C C . HIS A 1 117 ? 5.740 9.620 4.545 1.00 60.81 117 HIS A C 1
ATOM 935 O O . HIS A 1 117 ? 4.987 10.288 5.238 1.00 60.81 117 HIS A O 1
ATOM 941 N N . LYS A 1 118 ? 6.054 10.016 3.306 1.00 69.12 118 LYS A N 1
ATOM 942 C CA . LYS A 1 118 ? 5.503 11.244 2.695 1.00 69.12 118 LYS A CA 1
ATOM 943 C C . LYS A 1 118 ? 4.155 11.045 2.000 1.00 69.12 118 LYS A C 1
ATOM 945 O O . LYS A 1 118 ? 3.600 11.995 1.466 1.00 69.12 118 LYS A O 1
ATOM 950 N N . ALA A 1 119 ? 3.667 9.807 1.937 1.00 69.19 119 ALA A N 1
ATOM 951 C CA . ALA A 1 119 ? 2.398 9.512 1.292 1.00 69.19 119 ALA A CA 1
ATOM 952 C C . ALA A 1 119 ? 1.197 9.922 2.138 1.00 69.19 119 ALA A C 1
ATOM 954 O O . ALA A 1 119 ? 0.135 10.071 1.579 1.00 69.19 119 ALA A O 1
ATOM 955 N N . GLY A 1 120 ? 1.306 10.101 3.454 1.00 84.31 120 GLY A N 1
ATOM 956 C CA . GLY A 1 120 ? 0.137 10.327 4.307 1.00 84.31 120 GLY A CA 1
ATOM 957 C C . GLY A 1 120 ? -0.748 9.083 4.476 1.00 84.31 120 GLY A C 1
ATOM 958 O O . GLY A 1 120 ? -1.219 8.841 5.579 1.00 84.31 120 GLY A O 1
ATOM 959 N N . PHE A 1 121 ? -0.910 8.242 3.448 1.00 95.88 121 PHE A N 1
ATOM 960 C CA . PHE A 1 121 ? -1.506 6.907 3.533 1.00 95.88 121 PHE A CA 1
ATOM 961 C C . PHE A 1 121 ? -0.792 5.904 2.615 1.00 95.88 121 PHE A C 1
ATOM 963 O O . PHE A 1 121 ? -0.512 6.207 1.455 1.00 95.88 121 PHE A O 1
ATOM 970 N N . GLY A 1 122 ? -0.566 4.679 3.087 1.00 96.19 122 GLY A N 1
ATOM 971 C CA . GLY A 1 122 ? -0.065 3.571 2.282 1.00 96.19 122 GLY A CA 1
ATOM 972 C C . GLY A 1 122 ? -0.492 2.203 2.810 1.00 96.19 122 GLY A C 1
ATOM 973 O O . GLY A 1 122 ? -0.509 1.975 4.014 1.00 96.19 122 GLY A O 1
ATOM 974 N N . LEU A 1 123 ? -0.807 1.284 1.899 1.00 97.62 123 LEU A N 1
ATOM 975 C CA . LEU A 1 123 ? -1.071 -0.127 2.188 1.00 97.62 123 LEU A CA 1
ATOM 976 C C . LEU A 1 123 ? -0.216 -0.976 1.248 1.00 97.62 123 LEU A C 1
ATOM 978 O O . LEU A 1 123 ? -0.343 -0.846 0.030 1.00 97.62 123 LEU A O 1
ATOM 982 N N . SER A 1 124 ? 0.645 -1.837 1.781 1.00 96.62 124 SER A N 1
ATOM 983 C CA . SER A 1 124 ? 1.566 -2.639 0.972 1.00 96.62 124 SER A CA 1
ATOM 984 C C . SER A 1 124 ? 1.871 -4.001 1.582 1.00 96.62 124 SER A C 1
ATOM 986 O O . SER A 1 124 ? 1.716 -4.218 2.778 1.00 96.62 124 SER A O 1
ATOM 988 N N . VAL A 1 125 ? 2.308 -4.936 0.744 1.00 96.25 125 VAL A N 1
ATOM 989 C CA . VAL A 1 125 ? 2.908 -6.200 1.174 1.00 96.25 125 VAL A CA 1
ATOM 990 C C . VAL A 1 125 ? 4.427 -6.053 1.212 1.00 96.25 125 VAL A C 1
ATOM 992 O O . VAL A 1 125 ? 5.014 -5.390 0.355 1.00 96.25 125 VAL A O 1
ATOM 995 N N . ASN A 1 126 ? 5.090 -6.678 2.179 1.00 91.19 126 ASN A N 1
ATOM 996 C CA . ASN A 1 126 ? 6.544 -6.791 2.164 1.00 91.19 126 ASN A CA 1
ATOM 997 C C . ASN A 1 126 ? 6.965 -7.803 1.077 1.00 91.19 126 ASN A C 1
ATOM 999 O O . ASN A 1 126 ? 6.602 -8.978 1.176 1.00 91.19 126 ASN A O 1
ATOM 1003 N N . PRO A 1 127 ? 7.714 -7.397 0.034 1.00 82.88 127 PRO A N 1
ATOM 1004 C CA . PRO A 1 127 ? 8.116 -8.330 -1.014 1.00 82.88 127 PRO A CA 1
ATOM 1005 C C . PRO A 1 127 ? 9.310 -9.205 -0.591 1.00 82.88 127 PRO A C 1
ATOM 1007 O O . PRO A 1 127 ? 9.434 -10.327 -1.070 1.00 82.88 127 PRO A O 1
ATOM 1010 N N . TYR A 1 128 ? 10.170 -8.741 0.325 1.00 81.94 128 TYR A N 1
ATOM 1011 C CA . TYR A 1 128 ? 11.509 -9.315 0.532 1.00 81.94 128 TYR A CA 1
ATOM 1012 C C . TYR A 1 128 ? 11.651 -10.204 1.768 1.00 81.94 128 TYR A C 1
ATOM 1014 O O . TYR A 1 128 ? 12.561 -11.028 1.813 1.00 81.94 128 TYR A O 1
ATOM 1022 N N . GLN A 1 129 ? 10.818 -10.004 2.788 1.00 83.56 129 GLN A N 1
ATOM 1023 C CA . GLN A 1 129 ? 10.961 -10.681 4.080 1.00 83.56 129 GLN A CA 1
ATOM 1024 C C . GLN A 1 129 ? 9.697 -11.474 4.423 1.00 83.56 129 GLN A C 1
ATOM 1026 O O . GLN A 1 129 ? 9.075 -12.070 3.535 1.00 83.56 129 GLN A O 1
ATOM 1031 N N . ASP A 1 130 ? 9.365 -11.497 5.713 1.00 87.94 130 ASP A N 1
ATOM 1032 C CA . ASP A 1 130 ? 8.231 -12.194 6.287 1.00 87.94 130 ASP A CA 1
ATOM 1033 C C . ASP A 1 130 ? 6.921 -11.809 5.579 1.00 87.94 130 ASP A C 1
ATOM 1035 O O . ASP A 1 130 ? 6.774 -10.671 5.110 1.00 87.94 130 ASP A O 1
ATOM 1039 N N . PRO A 1 131 ? 5.970 -12.755 5.473 1.00 91.00 131 PRO A N 1
ATOM 1040 C CA . PRO A 1 131 ? 4.657 -12.535 4.879 1.00 91.00 131 PRO A CA 1
ATOM 1041 C C . PRO A 1 131 ? 3.868 -11.522 5.713 1.00 91.00 131 PRO A C 1
ATOM 1043 O O . PRO A 1 131 ? 3.104 -11.869 6.610 1.00 91.00 131 PRO A O 1
ATOM 1046 N N . GLN A 1 132 ? 4.078 -10.241 5.420 1.00 94.69 132 GLN A N 1
ATOM 1047 C CA . GLN A 1 132 ? 3.524 -9.140 6.190 1.00 94.69 132 GLN A CA 1
ATOM 1048 C C . GLN A 1 132 ? 2.830 -8.126 5.284 1.00 94.69 132 GLN A C 1
ATOM 1050 O O . GLN A 1 132 ? 3.342 -7.767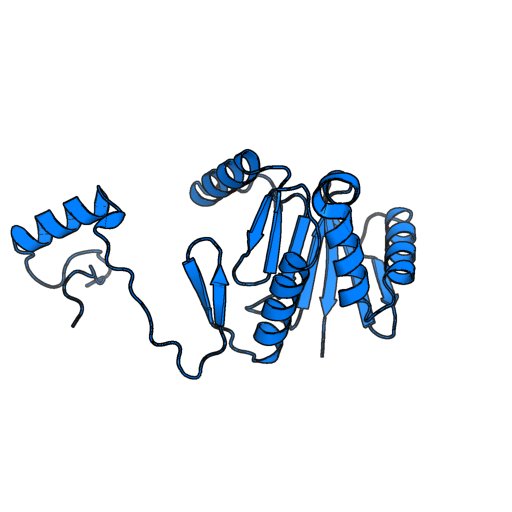 4.220 1.00 94.69 132 GLN A O 1
ATOM 1055 N N . ILE A 1 133 ? 1.666 -7.654 5.724 1.00 96.62 133 ILE A N 1
ATOM 1056 C CA . ILE A 1 133 ? 0.991 -6.477 5.182 1.00 96.62 133 ILE A CA 1
ATOM 1057 C C . ILE A 1 133 ? 1.235 -5.308 6.136 1.00 96.62 133 ILE A C 1
ATOM 1059 O O . ILE A 1 133 ? 1.112 -5.444 7.355 1.00 96.62 133 ILE A O 1
ATOM 1063 N N . LEU A 1 134 ? 1.583 -4.167 5.558 1.00 96.25 134 LEU A N 1
ATOM 1064 C CA . LEU A 1 134 ? 1.888 -2.921 6.231 1.00 96.25 134 LEU A CA 1
ATOM 1065 C C . LEU A 1 134 ? 0.856 -1.870 5.830 1.00 96.25 134 LEU A C 1
ATOM 1067 O O . LEU A 1 134 ? 0.706 -1.563 4.648 1.00 96.25 134 LEU A O 1
ATOM 1071 N N . LEU A 1 135 ? 0.166 -1.312 6.818 1.00 97.19 135 LEU A N 1
ATOM 1072 C CA . LEU A 1 135 ? -0.703 -0.152 6.661 1.00 97.19 135 LEU A CA 1
ATOM 1073 C C . LEU A 1 135 ? -0.090 1.014 7.434 1.00 97.19 135 LEU A C 1
ATOM 1075 O O . LEU A 1 135 ? 0.111 0.913 8.641 1.00 97.19 135 LEU A O 1
ATOM 1079 N N . ILE A 1 136 ? 0.207 2.109 6.742 1.00 95.62 136 ILE A N 1
ATOM 1080 C CA . ILE A 1 136 ? 0.767 3.327 7.327 1.00 95.62 136 ILE A CA 1
ATOM 1081 C C . ILE A 1 136 ? -0.137 4.495 6.988 1.00 95.62 136 ILE A C 1
ATOM 1083 O O . ILE A 1 136 ? -0.528 4.652 5.833 1.00 95.62 136 ILE A O 1
ATOM 1087 N N . TYR A 1 137 ? -0.476 5.314 7.976 1.00 95.62 137 TYR A N 1
ATOM 1088 C CA . TYR A 1 137 ? -1.309 6.485 7.746 1.00 95.62 137 TYR A CA 1
ATOM 1089 C C . TYR A 1 137 ? -1.086 7.597 8.771 1.00 95.62 137 TYR A C 1
ATOM 1091 O O . TYR A 1 137 ? -0.711 7.353 9.918 1.00 95.62 137 TYR A O 1
ATOM 1099 N N . THR A 1 138 ? -1.408 8.822 8.373 1.00 94.25 138 THR A N 1
ATOM 1100 C CA . THR A 1 138 ? -1.633 9.957 9.269 1.00 94.25 138 THR A CA 1
ATOM 1101 C C . THR A 1 138 ? -3.134 10.123 9.515 1.00 94.25 138 THR A C 1
ATOM 1103 O O . THR A 1 138 ? -3.958 9.756 8.671 1.00 94.25 138 THR A O 1
ATOM 1106 N N . ASN A 1 139 ? -3.517 10.704 10.659 1.00 92.62 139 ASN A N 1
ATOM 1107 C CA . ASN A 1 139 ? -4.936 10.986 10.931 1.00 92.62 139 ASN A CA 1
ATOM 1108 C C . ASN A 1 139 ? -5.544 11.897 9.865 1.00 92.62 139 ASN A C 1
ATOM 1110 O O . ASN A 1 139 ? -6.659 11.653 9.419 1.00 92.62 139 ASN A O 1
ATOM 1114 N N . GLU A 1 140 ? -4.792 12.901 9.409 1.00 93.00 140 GLU A N 1
ATOM 1115 C CA . GLU A 1 140 ? -5.245 13.791 8.343 1.00 93.00 140 GLU A CA 1
ATOM 1116 C C . GLU A 1 140 ? -5.607 13.002 7.082 1.00 93.00 140 GLU A C 1
ATOM 1118 O O . GLU A 1 140 ? -6.723 13.140 6.582 1.00 93.00 140 GLU A O 1
ATOM 1123 N N . ALA A 1 141 ? -4.724 12.126 6.598 1.00 91.44 141 ALA A N 1
ATOM 1124 C CA . ALA A 1 141 ? -4.992 11.332 5.403 1.00 91.44 141 ALA A CA 1
ATOM 1125 C C . ALA A 1 141 ? -6.208 10.411 5.579 1.00 91.44 141 ALA A C 1
ATOM 1127 O O . ALA A 1 141 ? -7.111 10.396 4.735 1.00 91.44 141 ALA A O 1
ATOM 1128 N N . ALA A 1 142 ? -6.249 9.675 6.695 1.00 90.12 142 ALA A N 1
ATOM 1129 C CA . ALA A 1 142 ? -7.305 8.716 7.011 1.00 90.12 142 ALA A CA 1
ATOM 1130 C C . ALA A 1 142 ? -8.683 9.372 7.212 1.00 90.12 142 ALA A C 1
ATOM 1132 O O . ALA A 1 142 ? -9.708 8.731 6.988 1.00 90.12 142 ALA A O 1
ATOM 1133 N N . GLU A 1 143 ? -8.734 10.646 7.602 1.00 92.56 143 GLU A N 1
ATOM 1134 C CA . GLU A 1 143 ? -9.988 11.372 7.827 1.00 92.56 143 GLU A CA 1
ATOM 1135 C C . GLU A 1 143 ? -10.418 12.237 6.635 1.00 92.56 143 GLU A C 1
ATOM 1137 O O . GLU A 1 143 ? -11.601 12.574 6.530 1.00 92.56 143 GLU A O 1
ATOM 1142 N N . THR A 1 144 ? -9.495 12.577 5.725 1.00 94.44 144 THR A N 1
ATOM 1143 C CA . THR A 1 144 ? -9.754 13.521 4.627 1.00 94.44 144 THR A CA 1
ATOM 1144 C C . THR A 1 144 ? -9.690 12.861 3.251 1.00 94.44 144 THR A C 1
ATOM 1146 O O . THR A 1 144 ? -10.737 12.573 2.668 1.00 94.44 144 THR A O 1
ATOM 1149 N N . TYR A 1 145 ? -8.493 12.623 2.710 1.00 94.94 145 TYR A N 1
ATOM 1150 C CA . TYR A 1 145 ? -8.314 12.300 1.293 1.00 94.94 145 TYR A CA 1
ATOM 1151 C C . TYR A 1 145 ? -8.173 10.809 0.965 1.00 94.94 145 TYR A C 1
ATOM 1153 O O . TYR A 1 145 ? -8.309 10.420 -0.201 1.00 94.94 145 TYR A O 1
ATOM 1161 N N . ALA A 1 146 ? -7.971 9.970 1.985 1.00 96.75 146 ALA A N 1
ATOM 1162 C CA . ALA A 1 146 ? -7.886 8.514 1.872 1.00 96.75 146 ALA A CA 1
ATOM 1163 C C . ALA A 1 146 ? -8.997 7.777 2.645 1.00 96.75 146 ALA A C 1
ATOM 1165 O O . ALA A 1 146 ? -8.964 6.554 2.725 1.00 96.75 146 ALA A O 1
ATOM 1166 N N . LYS A 1 147 ? -9.993 8.486 3.196 1.00 97.25 147 LYS A N 1
ATOM 1167 C CA . LYS A 1 147 ? -10.966 7.938 4.160 1.00 97.25 147 LYS A CA 1
ATOM 1168 C C . LYS A 1 147 ? -11.659 6.646 3.733 1.00 97.25 147 LYS A C 1
ATOM 1170 O O . LYS A 1 147 ? -11.644 5.667 4.473 1.00 97.25 147 LYS A O 1
ATOM 1175 N N . 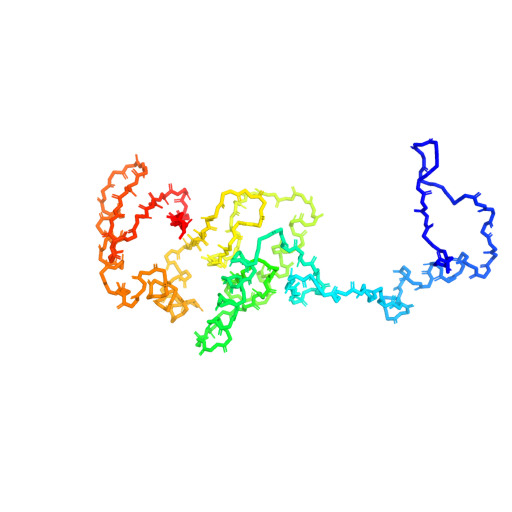GLU A 1 148 ? -12.269 6.622 2.554 1.00 97.94 148 GLU A N 1
ATOM 1176 C CA . GLU A 1 148 ? -12.992 5.427 2.099 1.00 97.94 148 GLU A CA 1
ATOM 1177 C C . GLU A 1 148 ? -12.030 4.252 1.869 1.00 97.94 148 GLU A C 1
ATOM 1179 O O . GLU A 1 148 ? -12.343 3.113 2.212 1.00 97.94 148 GLU A O 1
ATOM 1184 N N . PHE A 1 149 ? -10.820 4.523 1.364 1.00 98.00 149 PHE A N 1
ATOM 1185 C CA . PHE A 1 149 ? -9.789 3.499 1.206 1.00 98.00 149 PHE A CA 1
ATOM 1186 C C . PHE A 1 149 ? -9.222 3.019 2.539 1.00 98.00 149 PHE A C 1
ATOM 1188 O O . PHE A 1 149 ? -8.973 1.825 2.683 1.00 98.00 149 PHE A O 1
ATOM 1195 N N . TYR A 1 150 ? -9.087 3.896 3.532 1.00 98.06 150 TYR A N 1
ATOM 1196 C CA . TYR A 1 150 ? -8.730 3.521 4.896 1.00 98.06 150 TYR A CA 1
ATOM 1197 C C . TYR A 1 150 ? -9.742 2.528 5.472 1.00 98.06 150 TYR A C 1
ATOM 1199 O O . TYR A 1 150 ? -9.355 1.433 5.875 1.00 98.06 150 TYR A O 1
ATOM 1207 N N . LEU A 1 151 ? -11.037 2.850 5.422 1.00 98.19 151 LEU A N 1
ATOM 1208 C CA . LEU A 1 151 ? -12.092 1.962 5.922 1.00 98.19 151 LEU A CA 1
ATOM 1209 C C . LEU A 1 151 ? -12.121 0.624 5.169 1.00 98.19 151 LEU A C 1
ATOM 1211 O O . LEU A 1 151 ? -12.183 -0.436 5.794 1.00 98.19 151 LEU A O 1
ATOM 1215 N N . ALA A 1 152 ? -11.997 0.658 3.840 1.00 98.44 152 ALA A N 1
ATOM 1216 C CA . ALA A 1 152 ? -11.914 -0.551 3.023 1.00 98.44 152 ALA A CA 1
ATOM 1217 C C . ALA A 1 152 ? -10.664 -1.394 3.345 1.00 98.44 152 ALA A C 1
ATOM 1219 O O . ALA A 1 152 ? -10.729 -2.622 3.339 1.00 98.44 152 ALA A O 1
ATOM 1220 N N . SER A 1 153 ? -9.539 -0.747 3.662 1.00 98.38 153 SER A N 1
ATOM 1221 C CA . SER A 1 153 ? -8.297 -1.413 4.069 1.00 98.38 153 SER A CA 1
ATOM 1222 C C . SER A 1 153 ? -8.463 -2.123 5.409 1.00 98.38 153 SER A C 1
ATOM 1224 O O . SER A 1 153 ? -8.052 -3.274 5.536 1.00 98.38 153 SER A O 1
ATOM 1226 N N . LEU A 1 154 ? -9.105 -1.480 6.391 1.00 98.44 154 LEU A N 1
ATOM 1227 C CA . LEU A 1 154 ? -9.405 -2.111 7.679 1.00 98.44 154 LEU A CA 1
ATOM 1228 C C . LEU A 1 154 ? -10.332 -3.318 7.515 1.00 98.44 154 LEU A C 1
ATOM 1230 O O . LEU A 1 154 ? -10.113 -4.361 8.134 1.00 98.44 154 LEU A O 1
ATOM 1234 N N . ASP A 1 155 ? -11.351 -3.208 6.664 1.00 98.44 155 ASP A N 1
ATOM 1235 C CA . ASP A 1 155 ? -12.263 -4.319 6.396 1.00 98.44 155 ASP A CA 1
ATOM 1236 C C . ASP A 1 155 ? -11.553 -5.498 5.713 1.00 98.44 155 ASP A C 1
ATOM 1238 O O . ASP A 1 155 ? -11.666 -6.643 6.157 1.00 98.44 155 ASP A O 1
ATOM 1242 N N . TYR A 1 156 ? -10.725 -5.214 4.706 1.00 98.06 156 TYR A N 1
ATOM 1243 C CA . TYR A 1 156 ? -9.892 -6.211 4.034 1.00 98.06 156 TYR A CA 1
ATOM 1244 C C . TYR A 1 156 ? -8.929 -6.917 5.007 1.00 98.06 156 TYR A C 1
ATOM 1246 O O . TYR A 1 156 ? -8.904 -8.153 5.088 1.00 98.06 156 TYR A O 1
ATOM 1254 N N . LEU A 1 157 ? -8.174 -6.141 5.795 1.00 97.69 157 LEU A N 1
ATOM 1255 C CA . LEU A 1 157 ? -7.190 -6.652 6.754 1.00 97.69 157 LEU A CA 1
ATOM 1256 C C . LEU A 1 157 ? -7.831 -7.492 7.858 1.00 97.69 157 LEU A C 1
ATOM 1258 O O . LEU A 1 157 ? -7.272 -8.511 8.256 1.00 97.69 157 LEU A O 1
ATOM 1262 N N . SER A 1 158 ? -9.020 -7.119 8.317 1.00 97.50 158 SER A N 1
ATOM 1263 C CA . SER A 1 158 ? -9.754 -7.843 9.360 1.00 97.50 158 SER A CA 1
ATOM 1264 C C . SER A 1 158 ? -10.627 -8.989 8.830 1.00 97.50 158 SER A C 1
ATOM 1266 O O . SER A 1 158 ? -11.193 -9.753 9.615 1.00 97.50 158 SER A O 1
ATOM 1268 N N . GLY A 1 159 ? -10.742 -9.147 7.508 1.00 96.69 159 GLY A N 1
ATOM 1269 C CA . GLY A 1 159 ? -11.583 -10.172 6.889 1.00 96.69 159 GLY A CA 1
ATOM 1270 C C . GLY A 1 159 ? -13.080 -9.919 7.096 1.00 96.69 159 GLY A C 1
ATOM 1271 O O . GLY A 1 159 ? -13.802 -10.840 7.479 1.00 96.69 159 GLY A O 1
ATOM 1272 N N . GLY A 1 160 ? -13.535 -8.682 6.870 1.00 97.69 160 GLY A N 1
ATOM 1273 C CA . GLY A 1 160 ? -14.944 -8.282 6.974 1.00 97.69 160 GLY A CA 1
ATOM 1274 C C . GLY A 1 160 ? -15.360 -7.744 8.349 1.00 97.69 160 GLY A C 1
ATOM 1275 O O . GLY A 1 160 ? -16.542 -7.787 8.697 1.00 97.69 160 GLY A O 1
ATOM 1276 N N . ARG A 1 161 ? -14.400 -7.334 9.191 1.00 98.12 161 ARG A N 1
ATOM 1277 C CA . ARG A 1 161 ? -14.630 -6.816 10.555 1.00 98.12 161 ARG A CA 1
ATOM 1278 C C . ARG A 1 161 ? -14.027 -5.417 10.726 1.00 98.12 161 ARG A C 1
ATOM 1280 O O . ARG A 1 161 ? -13.478 -5.110 11.786 1.00 98.12 161 ARG A O 1
ATOM 1287 N N . GLY A 1 162 ? -14.136 -4.570 9.695 1.00 97.75 162 GLY A N 1
ATOM 1288 C CA . GLY A 1 162 ? -13.510 -3.243 9.673 1.00 97.75 162 GLY A CA 1
ATOM 1289 C C . GLY A 1 162 ? -13.864 -2.371 10.884 1.00 97.75 162 GLY A C 1
ATOM 1290 O O . GLY A 1 162 ? -12.976 -1.765 11.478 1.00 97.75 162 GLY A O 1
ATOM 1291 N N . ASP A 1 163 ? -15.126 -2.389 11.322 1.00 98.19 163 ASP A N 1
ATOM 1292 C CA . ASP A 1 163 ? -15.591 -1.617 12.487 1.00 98.19 163 ASP A CA 1
ATOM 1293 C C . ASP A 1 163 ? -14.949 -2.056 13.812 1.00 98.19 163 ASP A C 1
ATOM 1295 O O . ASP A 1 163 ? -14.711 -1.232 14.697 1.00 98.19 163 ASP A O 1
ATOM 1299 N N . ASP A 1 164 ? -14.675 -3.354 13.975 1.00 98.25 164 ASP A N 1
ATOM 1300 C CA . ASP A 1 164 ? -13.968 -3.842 15.160 1.00 98.25 164 ASP A CA 1
ATOM 1301 C C . ASP A 1 164 ? -12.502 -3.443 15.104 1.00 98.25 164 ASP A C 1
ATOM 1303 O O . ASP A 1 164 ? -11.962 -2.983 16.104 1.00 98.25 164 ASP A O 1
ATOM 1307 N N . MET A 1 165 ? -11.878 -3.553 13.929 1.00 97.94 165 MET A N 1
ATOM 1308 C CA . MET A 1 165 ? -10.496 -3.127 13.745 1.00 97.94 165 MET A CA 1
ATOM 1309 C C . MET A 1 165 ? -10.324 -1.635 14.024 1.00 97.94 165 MET A C 1
ATOM 1311 O O . MET A 1 165 ? -9.403 -1.258 14.742 1.00 97.94 165 MET A O 1
ATOM 1315 N N . LEU A 1 166 ? -11.246 -0.793 13.553 1.00 97.56 166 LEU A N 1
ATOM 1316 C CA . LEU A 1 166 ? -11.246 0.634 13.865 1.00 97.56 166 LEU A CA 1
ATOM 1317 C C . LEU A 1 166 ? -11.366 0.890 15.376 1.00 97.56 166 LEU A C 1
ATOM 1319 O O . LEU A 1 166 ? -10.680 1.761 15.906 1.00 97.56 166 LEU A O 1
ATOM 1323 N N . ARG A 1 167 ? -12.204 0.119 16.079 1.00 97.31 167 ARG A N 1
ATOM 1324 C CA . ARG A 1 167 ? -12.370 0.234 17.535 1.00 97.31 167 ARG A CA 1
ATOM 1325 C C . ARG A 1 167 ? -11.093 -0.141 18.289 1.00 97.31 167 ARG A C 1
ATOM 1327 O O . ARG A 1 167 ? -10.716 0.586 19.203 1.00 97.31 167 ARG A O 1
ATOM 1334 N N . GLU A 1 168 ? -10.436 -1.236 17.908 1.00 96.88 168 GLU A N 1
ATOM 1335 C CA . GLU A 1 168 ? -9.160 -1.658 18.506 1.00 96.88 168 GLU A CA 1
ATOM 1336 C C . GLU A 1 168 ? -8.059 -0.617 18.264 1.00 96.88 168 GLU A C 1
ATOM 1338 O O . GLU A 1 168 ? -7.336 -0.261 19.191 1.00 96.88 168 GLU A O 1
ATOM 1343 N N . ILE A 1 169 ? -7.986 -0.049 17.054 1.00 95.38 169 ILE A N 1
ATOM 1344 C CA . ILE A 1 169 ? -7.049 1.037 16.723 1.00 95.38 169 ILE A CA 1
ATOM 1345 C C . ILE A 1 169 ? -7.298 2.260 17.611 1.00 95.38 169 ILE A C 1
ATOM 1347 O O . ILE A 1 169 ? -6.364 2.770 18.217 1.00 95.38 169 ILE A O 1
ATOM 1351 N N . GLN A 1 170 ? -8.548 2.711 17.745 1.00 94.31 170 GLN A N 1
ATOM 1352 C CA . GLN A 1 170 ? -8.890 3.864 18.589 1.00 94.31 170 GLN A CA 1
ATOM 1353 C C . GLN A 1 170 ? -8.553 3.625 20.069 1.00 94.31 170 GLN A C 1
ATOM 1355 O O . GLN A 1 170 ? -8.123 4.541 20.772 1.00 94.31 170 GLN A O 1
ATOM 1360 N N . GLN A 1 171 ? -8.733 2.392 20.553 1.00 94.06 171 GLN A N 1
ATOM 1361 C CA . GLN A 1 171 ? -8.315 2.013 21.903 1.00 94.06 171 GLN A CA 1
ATOM 1362 C C . GLN A 1 171 ? -6.788 2.027 22.036 1.00 94.06 171 GLN A C 1
ATOM 1364 O O . GLN A 1 171 ? -6.281 2.598 23.003 1.00 94.06 171 GLN A O 1
ATOM 1369 N N . ALA A 1 172 ? -6.062 1.479 21.058 1.00 92.75 172 ALA A N 1
ATOM 1370 C CA . ALA A 1 172 ? -4.602 1.497 21.025 1.00 92.75 172 ALA A CA 1
ATOM 1371 C C . ALA A 1 172 ? -4.043 2.931 20.974 1.00 92.75 172 ALA A C 1
ATOM 1373 O O . ALA A 1 172 ? -3.118 3.252 21.710 1.00 92.75 172 ALA A O 1
ATOM 1374 N N . GLU A 1 173 ? -4.655 3.831 20.198 1.00 90.12 173 GLU A N 1
ATOM 1375 C CA . GLU A 1 173 ? -4.268 5.248 20.135 1.00 90.12 173 GLU A CA 1
ATOM 1376 C C . GLU A 1 173 ? -4.438 5.985 21.471 1.00 90.12 173 GLU A C 1
ATOM 1378 O O . GLU A 1 173 ? -3.719 6.947 21.749 1.00 90.12 173 GLU A O 1
ATOM 1383 N N . SER A 1 174 ? -5.384 5.546 22.305 1.00 86.38 174 SER A N 1
ATOM 1384 C CA . SER A 1 174 ? -5.635 6.146 23.620 1.00 86.38 174 SER A CA 1
ATOM 1385 C C . SER A 1 174 ? -4.650 5.691 24.706 1.00 86.38 174 SER A C 1
ATOM 1387 O O . SER A 1 174 ? -4.602 6.299 25.779 1.00 86.38 174 SER A O 1
ATOM 1389 N N . GLY A 1 175 ? -3.874 4.631 24.451 1.00 68.81 175 GLY A N 1
ATOM 1390 C CA . GLY A 1 175 ? -3.081 3.939 25.459 1.00 68.81 175 GLY A CA 1
ATOM 1391 C C . GLY A 1 175 ? -1.597 3.824 25.114 1.00 68.81 175 GLY A C 1
ATOM 1392 O O . GLY A 1 175 ? -1.229 3.034 24.264 1.00 68.81 175 GLY A O 1
ATOM 1393 N N . TRP A 1 176 ? -0.766 4.507 25.910 1.00 68.56 176 TRP A N 1
ATOM 1394 C CA . TRP A 1 176 ? 0.687 4.305 26.072 1.00 68.56 176 TRP A CA 1
ATOM 1395 C C . TRP A 1 176 ? 1.594 4.531 24.841 1.00 68.56 176 TRP A C 1
ATOM 1397 O O . TRP A 1 176 ? 1.198 4.387 23.692 1.00 68.56 176 TRP A O 1
ATOM 1407 N N . ASP A 1 177 ? 2.855 4.887 25.106 1.00 71.88 177 ASP A N 1
ATOM 1408 C CA . ASP A 1 177 ? 3.906 4.999 24.087 1.00 71.88 177 ASP A CA 1
ATOM 1409 C C . ASP A 1 177 ? 4.542 3.614 23.876 1.00 71.88 177 ASP A C 1
ATOM 1411 O O . ASP A 1 177 ? 5.350 3.163 24.691 1.00 71.88 177 ASP A O 1
ATOM 1415 N N . GLY A 1 178 ? 4.166 2.906 22.808 1.00 85.31 178 GLY A N 1
ATOM 1416 C CA . GLY A 1 178 ? 4.767 1.615 22.466 1.00 85.31 178 GLY A CA 1
ATOM 1417 C C . GLY A 1 178 ? 3.991 0.803 21.433 1.00 85.31 178 GLY A C 1
ATOM 1418 O O . GLY A 1 178 ? 3.045 1.287 20.813 1.00 85.31 178 GLY A O 1
ATOM 1419 N N . ASP A 1 179 ? 4.416 -0.449 21.261 1.00 93.50 179 ASP A N 1
ATOM 1420 C CA . ASP A 1 179 ? 3.734 -1.419 20.406 1.00 93.50 179 ASP A CA 1
ATOM 1421 C C . ASP A 1 179 ? 2.527 -2.004 21.140 1.00 93.50 179 ASP A C 1
ATOM 1423 O O . ASP A 1 179 ? 2.659 -2.559 22.236 1.00 93.50 179 ASP A O 1
ATOM 1427 N N . VAL A 1 180 ? 1.355 -1.927 20.515 1.00 95.44 180 VAL A N 1
ATOM 1428 C CA . VAL A 1 180 ? 0.115 -2.521 21.018 1.00 95.44 180 VAL A CA 1
ATOM 1429 C C . VAL A 1 180 ? -0.272 -3.668 20.103 1.00 95.44 180 VAL A C 1
ATOM 1431 O O . VAL A 1 180 ? -0.419 -3.488 18.898 1.00 95.44 180 VAL A O 1
ATOM 1434 N N . THR A 1 181 ? -0.455 -4.857 20.670 1.00 96.25 181 THR A N 1
ATOM 1435 C CA . THR A 1 181 ? -0.954 -6.011 19.918 1.00 96.25 181 THR A CA 1
ATOM 1436 C C . THR A 1 181 ? -2.423 -6.242 20.221 1.00 96.25 181 THR A C 1
ATOM 1438 O O . THR A 1 181 ? -2.846 -6.184 21.375 1.00 96.25 181 THR A O 1
ATOM 1441 N N . PHE A 1 182 ? -3.208 -6.514 19.185 1.00 96.62 182 PHE A N 1
ATOM 1442 C CA . PHE A 1 182 ? -4.623 -6.853 19.316 1.00 96.62 182 PHE A CA 1
ATOM 1443 C C . PHE A 1 182 ? -5.018 -7.911 18.289 1.00 96.62 182 PHE A C 1
ATOM 1445 O O . PHE A 1 182 ? -4.253 -8.254 17.388 1.00 96.62 182 PHE A O 1
ATOM 1452 N N . THR A 1 183 ? -6.200 -8.500 18.460 1.00 97.50 183 THR A N 1
ATOM 1453 C CA . THR A 1 183 ? -6.698 -9.566 17.584 1.00 97.50 183 THR A CA 1
ATOM 1454 C C . THR A 1 183 ? -8.082 -9.223 17.067 1.00 97.50 183 THR A C 1
ATOM 1456 O O . THR A 1 183 ? -8.989 -8.964 17.852 1.00 97.50 183 THR A O 1
ATOM 1459 N N . VAL A 1 184 ? -8.265 -9.299 15.750 1.00 98.00 184 VAL A N 1
ATOM 1460 C CA . VAL A 1 184 ? -9.570 -9.126 15.099 1.00 98.00 184 VAL A CA 1
ATOM 1461 C C . VAL A 1 184 ? -9.801 -10.313 14.183 1.00 98.00 184 VAL A C 1
ATOM 1463 O O . VAL A 1 184 ? -8.947 -10.647 13.369 1.00 98.00 184 VAL A O 1
ATOM 1466 N N . ASN A 1 185 ? -10.949 -10.978 14.326 1.00 97.25 185 ASN A N 1
ATOM 1467 C CA . ASN A 1 185 ? -11.317 -12.132 13.495 1.00 97.25 185 ASN A CA 1
ATOM 1468 C C . ASN A 1 185 ? -10.247 -13.250 13.466 1.00 97.25 185 ASN A C 1
ATOM 1470 O O . ASN A 1 185 ? -9.983 -13.857 12.431 1.00 97.25 185 ASN A O 1
ATOM 1474 N N . GLY A 1 186 ? -9.572 -13.481 14.598 1.00 96.44 186 GLY A N 1
ATOM 1475 C CA . GLY A 1 186 ? -8.492 -14.468 14.716 1.00 96.44 186 GLY A CA 1
ATOM 1476 C C . GLY A 1 186 ? -7.158 -14.063 14.075 1.00 96.44 186 GLY A C 1
ATOM 1477 O O . GLY A 1 186 ? -6.220 -14.853 14.113 1.00 96.44 186 GLY A O 1
ATOM 1478 N N . ARG A 1 187 ? -7.050 -12.851 13.516 1.00 97.00 187 ARG A N 1
ATOM 1479 C CA . ARG A 1 187 ? -5.808 -12.274 12.981 1.00 97.00 187 ARG A CA 1
ATOM 1480 C C . ARG A 1 187 ? -5.164 -11.383 14.034 1.00 97.00 187 ARG A C 1
ATOM 1482 O O . ARG A 1 187 ? -5.855 -10.559 14.632 1.00 97.00 187 ARG A O 1
ATOM 1489 N N . GLN A 1 188 ? -3.867 -11.556 14.265 1.00 97.31 188 GLN A N 1
ATOM 1490 C CA . GLN A 1 188 ? -3.100 -10.737 15.198 1.00 97.31 188 GLN A CA 1
ATOM 1491 C C . GLN A 1 188 ? -2.472 -9.552 14.461 1.00 97.31 188 GLN A C 1
ATOM 1493 O O . GLN A 1 188 ? -1.890 -9.721 13.393 1.00 97.31 188 GLN A O 1
ATOM 1498 N N . PHE A 1 189 ? -2.586 -8.366 15.048 1.00 97.56 189 PHE A N 1
ATOM 1499 C CA . PHE A 1 189 ? -2.036 -7.127 14.515 1.00 97.56 189 PHE A CA 1
ATOM 1500 C C . PHE A 1 189 ? -1.120 -6.483 15.544 1.00 97.56 189 PHE A C 1
ATOM 1502 O O . PHE A 1 189 ? -1.383 -6.570 16.746 1.00 97.56 189 PHE A O 1
ATOM 1509 N N . THR A 1 190 ? -0.098 -5.785 15.058 1.00 97.06 190 THR A N 1
ATOM 1510 C CA . THR A 1 190 ? 0.736 -4.897 15.872 1.00 97.06 190 THR A CA 1
ATOM 1511 C C . THR A 1 190 ? 0.522 -3.470 15.403 1.00 97.06 190 THR A C 1
ATOM 1513 O O . THR A 1 190 ? 0.781 -3.152 14.244 1.00 97.06 190 THR A O 1
ATOM 1516 N N . PHE A 1 191 ? 0.061 -2.612 16.302 1.00 96.31 191 PHE A N 1
ATOM 1517 C CA . PHE A 1 191 ? -0.058 -1.177 16.104 1.00 96.31 191 PHE A CA 1
ATOM 1518 C C . PHE A 1 191 ? 1.114 -0.458 16.766 1.00 96.31 191 PHE A C 1
ATOM 1520 O O . PHE A 1 191 ? 1.483 -0.766 17.900 1.00 96.31 191 PHE A O 1
ATOM 1527 N N . ARG A 1 192 ? 1.677 0.522 16.064 1.00 94.12 192 ARG A N 1
ATOM 1528 C CA . ARG A 1 192 ? 2.752 1.386 16.551 1.00 94.12 192 ARG A CA 1
ATOM 1529 C C . ARG A 1 192 ? 2.494 2.820 16.112 1.00 94.12 192 ARG A C 1
ATOM 1531 O O . ARG A 1 192 ? 2.127 3.068 14.965 1.00 94.12 192 ARG A O 1
ATOM 1538 N N . LYS A 1 193 ? 2.781 3.769 17.001 1.00 91.38 193 LYS A N 1
ATOM 1539 C CA . LYS A 1 193 ? 2.859 5.193 16.669 1.00 91.38 193 LYS A CA 1
ATOM 1540 C C . LYS A 1 193 ? 4.318 5.605 16.465 1.00 91.38 193 LYS A C 1
ATOM 1542 O O . LYS A 1 193 ? 5.155 5.340 17.326 1.00 91.38 193 LYS A O 1
ATOM 1547 N N . VAL A 1 194 ? 4.625 6.237 15.335 1.00 88.25 194 VAL A N 1
ATOM 1548 C CA . VAL A 1 194 ? 5.967 6.737 14.999 1.00 88.25 194 VAL A CA 1
ATOM 1549 C C . VAL A 1 194 ? 5.834 8.195 14.589 1.00 88.25 194 VAL A C 1
ATOM 1551 O O . VAL A 1 194 ? 5.387 8.475 13.488 1.00 88.25 194 VAL A O 1
ATOM 1554 N N . GLU A 1 195 ? 6.198 9.124 15.476 1.00 86.44 195 GLU A N 1
ATOM 1555 C CA . GLU A 1 195 ? 5.963 10.562 15.261 1.00 86.44 195 GLU A CA 1
ATOM 1556 C C . GLU A 1 195 ? 4.471 10.841 14.961 1.00 86.44 195 GLU A C 1
ATOM 1558 O O . GLU A 1 195 ? 3.613 10.606 15.822 1.00 86.44 195 GLU A O 1
ATOM 1563 N N . ASP A 1 196 ? 4.172 11.302 13.744 1.00 87.75 196 ASP A N 1
ATOM 1564 C CA . ASP A 1 196 ? 2.826 11.558 13.229 1.00 87.75 196 ASP A CA 1
ATOM 1565 C C . ASP A 1 196 ? 2.252 10.383 12.414 1.00 87.75 196 ASP A C 1
ATOM 1567 O O . ASP A 1 196 ? 1.109 10.446 11.959 1.00 87.75 196 ASP A O 1
ATOM 1571 N N . ASP A 1 197 ? 2.984 9.283 12.265 1.00 90.94 197 ASP A N 1
ATOM 1572 C CA . ASP A 1 197 ? 2.525 8.093 11.554 1.00 90.94 197 ASP A CA 1
ATOM 1573 C C . ASP A 1 197 ? 1.926 7.055 12.506 1.00 90.94 197 ASP A C 1
ATOM 1575 O O . ASP A 1 197 ? 2.376 6.834 13.637 1.00 90.94 197 ASP A O 1
ATOM 1579 N N . ARG A 1 198 ? 0.895 6.377 12.009 1.00 94.00 198 ARG A N 1
ATOM 1580 C CA . ARG A 1 198 ? 0.289 5.193 12.607 1.00 94.00 198 ARG A CA 1
ATOM 1581 C C . ARG A 1 198 ? 0.623 4.027 11.710 1.00 94.00 198 ARG A C 1
ATOM 1583 O O . ARG A 1 198 ? 0.396 4.088 10.504 1.00 94.00 198 ARG A O 1
ATOM 1590 N N . VAL A 1 199 ? 1.164 2.977 12.303 1.00 95.00 199 VAL A N 1
ATOM 1591 C CA . VAL A 1 199 ? 1.656 1.812 11.583 1.00 95.00 199 VAL A CA 1
ATOM 1592 C C . VAL A 1 199 ? 0.948 0.579 12.108 1.00 95.00 199 VAL A C 1
ATOM 1594 O O . VAL A 1 199 ? 0.973 0.314 13.308 1.00 95.00 199 VAL A O 1
ATOM 1597 N N . ILE A 1 200 ? 0.333 -0.180 11.208 1.00 96.62 200 ILE A N 1
ATOM 1598 C CA . ILE A 1 200 ? -0.288 -1.467 11.501 1.00 96.62 200 ILE A CA 1
ATOM 1599 C C . ILE A 1 200 ? 0.435 -2.540 10.703 1.00 96.62 200 ILE A C 1
ATOM 1601 O O . ILE A 1 200 ? 0.495 -2.493 9.473 1.00 96.62 200 ILE A O 1
ATOM 1605 N N . PHE A 1 201 ? 0.947 -3.524 11.428 1.00 96.12 201 PHE A N 1
ATOM 1606 C CA . PHE A 1 201 ? 1.564 -4.719 10.886 1.00 96.12 201 PHE A CA 1
ATOM 1607 C C . PHE A 1 201 ? 0.606 -5.901 11.020 1.00 96.12 201 PHE A C 1
ATOM 1609 O O . PHE A 1 201 ? 0.056 -6.138 12.099 1.00 96.12 201 PHE A O 1
ATOM 1616 N N . TYR A 1 202 ? 0.443 -6.656 9.937 1.00 96.69 202 TYR A N 1
ATOM 1617 C CA . TYR A 1 202 ? -0.267 -7.930 9.925 1.00 96.69 202 TYR A CA 1
ATOM 1618 C C . TYR A 1 202 ? 0.614 -9.010 9.303 1.00 96.69 202 TYR A C 1
ATOM 1620 O O . TYR A 1 202 ? 0.893 -8.957 8.107 1.00 96.69 202 TYR A O 1
ATOM 1628 N N . GLU A 1 203 ? 1.036 -9.986 10.102 1.00 93.94 203 GLU A N 1
ATOM 1629 C CA . GLU A 1 203 ? 1.717 -11.188 9.615 1.00 93.94 203 GLU A CA 1
ATOM 1630 C C . GLU A 1 203 ? 0.673 -12.242 9.226 1.00 93.94 203 GLU A C 1
ATOM 1632 O O . GLU A 1 203 ? -0.181 -12.614 10.035 1.00 93.94 203 GLU A O 1
ATOM 1637 N N . TYR A 1 204 ? 0.714 -12.700 7.974 1.00 90.56 204 TYR A N 1
ATOM 1638 C CA . TYR A 1 204 ? -0.185 -13.728 7.453 1.00 90.56 204 TYR A CA 1
ATOM 1639 C C . TYR A 1 204 ? 0.539 -15.069 7.294 1.00 90.56 204 TYR A C 1
ATOM 1641 O O . TYR A 1 204 ? 1.761 -15.133 7.159 1.00 90.56 204 TYR A O 1
ATOM 1649 N N . HIS A 1 205 ? -0.231 -16.154 7.346 1.00 83.94 205 HIS A N 1
ATOM 1650 C CA . HIS A 1 205 ? 0.251 -17.533 7.280 1.00 83.94 205 HIS A CA 1
ATOM 1651 C C . HIS A 1 205 ? -0.607 -18.355 6.324 1.00 83.94 205 HIS A C 1
ATOM 1653 O O . HIS A 1 205 ? -1.827 -18.071 6.253 1.00 83.94 205 HIS A O 1
#

pLDDT: mean 87.1, std 13.21, range [34.16, 98.44]